Protein AF-A0A3R9ED09-F1 (afdb_monomer)

Organism: NCBI:txid285983

Solvent-accessible surface area (backbone atoms only — not comparable to full-atom values): 10893 Å² total; per-residue (Å²): 110,73,69,32,72,67,39,39,52,52,14,53,52,32,39,52,50,20,51,60,65,67,44,87,67,95,77,84,74,71,68,87,39,72,78,44,68,56,84,92,33,47,43,30,37,83,92,41,75,31,63,69,30,46,51,24,51,52,33,37,54,51,14,50,54,29,40,42,67,9,31,75,60,65,39,69,59,55,48,50,50,52,53,49,47,60,60,60,71,66,64,34,67,45,80,47,80,47,79,47,79,45,69,39,86,45,81,55,73,47,67,36,34,53,41,45,43,70,90,70,82,50,99,86,54,72,80,67,46,41,51,57,47,74,49,45,86,44,72,46,76,41,51,40,59,34,71,49,72,48,77,47,71,29,72,39,83,48,66,90,49,94,69,82,80,87,76,74,77,84,81,85,77,38,39,33,41,36,45,90,94,46,75,45,78,100

Secondary structure (DSSP, 8-state):
-BS-HHHHHHHHHHHHHHHHHHS--SSS--TT-EEEEETTEEEEETTEE-HHHHHHHHHHHHHHHHHHHHBSS-HHHHHHHHHHHHHHTTTTEEEEEEEEEEE--SSS-EEEEEEE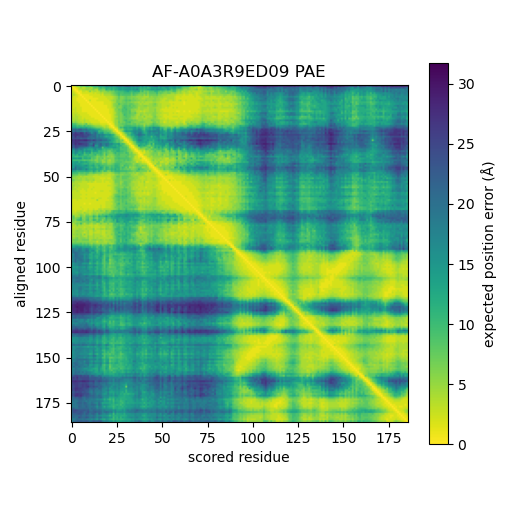--S---TTS-S-SGGGGGG--EEEEE-TT-EEEEEEEEEEE-TT-SS-------SS--EEEEETTEEEE-

Sequence (186 aa):
MIKNKRFLGIAILLFSLSIMISFPFPHEYPMGQELTSALNIPITTINGINYVGVTALAMLAGSLFFLVKSLEKFHMRLVLLAIVATVFLPIGLVSARCELPFKNHSSDQVTFNVEFYDKYRFEDEGEMLTLLNEGGPFEVTLQGKERKTVKVEAEIDVSGRASFVSSGGAWGVNLQIKSGNKLRKL

Radius of gyration: 22.26 Å; Cα contacts (8 Å, |Δi|>4): 283; chains: 1; bounding box: 50×34×61 Å

Structure (mmCIF, N/CA/C/O backbone):
data_AF-A0A3R9ED09-F1
#
_entry.id   AF-A0A3R9ED09-F1
#
loop_
_atom_site.group_PDB
_atom_site.id
_atom_site.type_symbol
_atom_site.label_atom_id
_atom_site.label_alt_id
_atom_site.label_comp_id
_atom_site.label_asym_id
_atom_site.label_entity_id
_atom_site.label_seq_id
_atom_site.pdbx_PDB_ins_code
_atom_site.Cartn_x
_atom_site.Cartn_y
_atom_site.Cartn_z
_atom_site.occupancy
_atom_site.B_iso_or_equiv
_atom_site.auth_seq_id
_atom_site.auth_comp_id
_atom_site.auth_asym_id
_atom_site.auth_atom_id
_atom_site.pdbx_PDB_model_num
ATOM 1 N N . MET A 1 1 ? -31.000 -4.929 24.570 1.00 74.56 1 MET A N 1
ATOM 2 C CA . MET A 1 1 ? -29.905 -5.305 23.629 1.00 74.56 1 MET A CA 1
ATOM 3 C C . MET A 1 1 ? -29.266 -4.065 23.013 1.00 74.56 1 MET A C 1
ATOM 5 O O . MET A 1 1 ? -28.071 -3.888 23.184 1.00 74.56 1 MET A O 1
ATOM 9 N N . ILE A 1 2 ? -30.045 -3.173 22.389 1.00 80.81 2 ILE A N 1
ATOM 10 C CA . ILE A 1 2 ? -29.590 -1.845 21.940 1.00 80.81 2 ILE A CA 1
ATOM 11 C C . ILE A 1 2 ? -30.346 -0.789 22.749 1.00 80.81 2 ILE A C 1
ATOM 13 O O . ILE A 1 2 ? -31.574 -0.760 22.709 1.00 80.81 2 ILE A O 1
ATOM 17 N N . LYS A 1 3 ? -29.615 0.050 23.486 1.00 86.81 3 LYS A N 1
ATOM 18 C CA . LYS A 1 3 ? -30.151 1.134 24.322 1.00 86.81 3 LYS A CA 1
ATOM 19 C C . LYS A 1 3 ? -30.465 2.377 23.497 1.00 86.81 3 LYS A C 1
ATOM 21 O O . LYS A 1 3 ? -31.476 3.031 23.721 1.00 86.81 3 LYS A O 1
ATOM 26 N N . ASN A 1 4 ? -29.599 2.710 22.538 1.00 88.50 4 ASN A N 1
ATOM 27 C CA . ASN A 1 4 ? -29.764 3.894 21.701 1.00 88.50 4 ASN A CA 1
ATOM 28 C C . ASN A 1 4 ? -29.355 3.615 20.249 1.00 88.50 4 ASN A C 1
ATOM 30 O O . ASN A 1 4 ? -28.172 3.503 19.930 1.00 88.50 4 ASN A O 1
ATOM 34 N N . LYS A 1 5 ? -30.355 3.558 19.360 1.00 87.38 5 LYS A N 1
ATOM 35 C CA . LYS A 1 5 ? -30.161 3.292 17.927 1.00 87.38 5 LYS A CA 1
ATOM 36 C C . LYS A 1 5 ? -29.379 4.397 17.206 1.00 87.38 5 LYS A C 1
ATOM 38 O O . LYS A 1 5 ? -28.657 4.093 16.265 1.00 87.38 5 LYS A O 1
ATOM 43 N N . ARG A 1 6 ? -29.479 5.659 17.648 1.00 91.19 6 ARG A N 1
ATOM 44 C CA . ARG A 1 6 ? -28.730 6.775 17.043 1.00 91.19 6 ARG A CA 1
ATOM 45 C C . ARG A 1 6 ? -27.237 6.658 17.337 1.00 91.19 6 ARG A C 1
ATOM 47 O O . ARG A 1 6 ? -26.435 6.764 16.418 1.00 91.19 6 ARG A O 1
ATOM 54 N N . PHE A 1 7 ? -26.868 6.367 18.587 1.00 90.06 7 PHE A N 1
ATOM 55 C CA . PHE A 1 7 ? -25.462 6.134 18.941 1.00 90.06 7 PHE A CA 1
ATOM 56 C C . PHE A 1 7 ? -24.890 4.895 18.257 1.00 90.06 7 PHE A C 1
ATOM 58 O O . PHE A 1 7 ? -23.735 4.920 17.848 1.00 90.06 7 PHE A O 1
ATOM 65 N N . LEU A 1 8 ? -25.702 3.849 18.072 1.00 90.31 8 LEU A N 1
ATOM 66 C CA . LEU A 1 8 ? -25.274 2.674 17.317 1.00 90.31 8 LEU A CA 1
ATOM 67 C C . LEU A 1 8 ? -24.973 3.023 15.851 1.00 90.31 8 LEU A C 1
ATOM 69 O O . LEU A 1 8 ? -23.937 2.621 15.334 1.00 90.31 8 LEU A O 1
ATOM 73 N N . GLY A 1 9 ? -25.836 3.810 15.199 1.00 91.25 9 GLY A N 1
ATOM 74 C CA . GLY A 1 9 ? -25.607 4.269 13.825 1.00 91.25 9 GLY A CA 1
ATOM 75 C C . GLY A 1 9 ? -24.335 5.109 13.680 1.00 91.25 9 GLY A C 1
ATOM 76 O O . GLY A 1 9 ? -23.550 4.872 12.767 1.00 91.25 9 GLY A O 1
ATOM 77 N N . ILE A 1 10 ? -24.087 6.033 14.617 1.00 92.75 10 ILE A N 1
ATOM 78 C CA . ILE A 1 10 ? -22.859 6.847 14.641 1.00 92.75 10 ILE A CA 1
ATOM 79 C C . ILE A 1 10 ? -21.620 5.963 14.828 1.00 92.75 10 ILE A C 1
ATOM 81 O O . ILE A 1 10 ? -20.628 6.152 14.128 1.00 92.75 10 ILE A O 1
ATOM 85 N N . ALA A 1 11 ? -21.678 4.982 15.733 1.00 92.75 11 ALA A N 1
ATOM 86 C CA . ALA A 1 11 ? -20.574 4.055 15.962 1.00 92.75 11 ALA A CA 1
ATOM 87 C C . ALA A 1 11 ? -20.225 3.262 14.693 1.00 92.75 11 ALA A C 1
ATOM 89 O O . ALA A 1 11 ? -19.060 3.209 14.314 1.00 92.75 11 ALA A O 1
ATOM 90 N N . ILE A 1 12 ? -21.229 2.705 14.006 1.00 91.38 12 ILE A N 1
ATOM 91 C CA . ILE A 1 12 ? -21.032 1.933 12.767 1.00 91.38 12 ILE A CA 1
ATOM 92 C C . ILE A 1 12 ? -20.458 2.815 11.650 1.00 91.38 12 ILE A C 1
ATOM 94 O O . ILE A 1 12 ? -19.534 2.393 10.953 1.00 91.38 12 ILE A O 1
ATOM 98 N N . LEU A 1 13 ? -20.970 4.039 11.494 1.00 94.19 13 LEU A N 1
ATOM 99 C CA . LEU A 1 13 ? -20.485 4.996 10.498 1.00 94.19 13 LEU A CA 1
ATOM 100 C C . LEU A 1 13 ? -19.005 5.339 10.727 1.00 94.19 13 LEU A C 1
ATOM 102 O O . LEU A 1 13 ? -18.200 5.225 9.807 1.00 94.19 13 LEU A O 1
ATOM 106 N N . LEU A 1 14 ? -18.645 5.729 11.955 1.00 92.81 14 LEU A N 1
ATOM 107 C CA . LEU A 1 14 ? -17.271 6.091 12.312 1.00 92.81 14 LEU A CA 1
ATOM 108 C C . LEU A 1 14 ? -16.315 4.908 12.164 1.00 92.81 14 LEU A C 1
ATOM 110 O O . LEU A 1 14 ? -15.214 5.088 11.656 1.00 92.81 14 LEU A O 1
ATOM 114 N N . PHE A 1 15 ? -16.747 3.711 12.562 1.00 90.62 15 PHE A N 1
ATOM 115 C CA . PHE A 1 15 ? -15.956 2.489 12.443 1.00 90.62 15 PHE A CA 1
ATOM 116 C C . PHE A 1 15 ? -15.677 2.128 10.977 1.00 90.62 15 PHE A C 1
ATOM 118 O O . PHE A 1 15 ? -14.539 1.855 10.598 1.00 90.62 15 PHE A O 1
ATOM 125 N N . SER A 1 16 ? -16.704 2.200 10.128 1.00 88.38 16 SER A N 1
ATOM 126 C CA . SER A 1 16 ? -16.564 1.943 8.691 1.00 88.38 16 SER A CA 1
ATOM 127 C C . SER A 1 16 ? -15.626 2.959 8.042 1.00 88.38 16 SER A C 1
ATOM 129 O O . SER A 1 16 ? -14.750 2.589 7.268 1.00 88.38 16 SER A O 1
ATOM 131 N N . LEU A 1 17 ? -15.759 4.237 8.402 1.00 90.12 17 LEU A N 1
ATOM 132 C CA . LEU A 1 17 ? -14.905 5.298 7.880 1.00 90.12 17 LEU A CA 1
ATOM 133 C C . LEU A 1 17 ? -13.460 5.181 8.392 1.00 90.12 17 LEU A C 1
ATOM 135 O O . LEU A 1 17 ? -12.540 5.422 7.618 1.00 90.12 17 LEU A O 1
ATOM 139 N N . SER A 1 18 ? -13.237 4.730 9.634 1.00 87.44 18 SER A N 1
ATOM 140 C CA . SER A 1 18 ? -11.881 4.425 10.109 1.00 87.44 18 SER A CA 1
ATOM 141 C C . SER A 1 18 ? -11.244 3.285 9.321 1.00 87.44 18 SER A C 1
ATOM 143 O O . SER A 1 18 ? -10.092 3.411 8.936 1.00 87.44 18 SER A O 1
ATOM 145 N N . ILE A 1 19 ? -11.997 2.224 8.998 1.00 79.44 19 ILE A N 1
ATOM 146 C CA . ILE A 1 19 ? -11.485 1.116 8.174 1.00 79.44 19 ILE A CA 1
ATOM 147 C C . ILE A 1 19 ? -11.144 1.605 6.766 1.00 79.44 19 ILE A C 1
ATOM 149 O O . ILE A 1 19 ? -10.080 1.277 6.256 1.00 79.44 19 ILE A O 1
ATOM 153 N N . MET A 1 20 ? -12.019 2.406 6.152 1.00 79.81 20 MET A N 1
ATOM 154 C CA . MET A 1 20 ? -11.775 2.971 4.821 1.00 79.81 20 MET A CA 1
ATOM 155 C C . MET A 1 20 ? -10.510 3.835 4.799 1.00 79.81 20 MET A C 1
ATOM 157 O O . MET A 1 20 ? -9.726 3.729 3.870 1.00 79.81 20 MET A O 1
ATOM 161 N N . ILE A 1 21 ? -10.279 4.660 5.825 1.00 76.56 21 ILE A N 1
ATOM 162 C CA . ILE A 1 21 ? -9.083 5.515 5.912 1.00 76.56 21 ILE A CA 1
ATOM 163 C C . ILE A 1 21 ? -7.820 4.700 6.225 1.00 76.56 21 ILE A C 1
ATOM 165 O O . ILE A 1 21 ? -6.742 5.039 5.749 1.00 76.56 21 ILE A O 1
ATOM 169 N N . SER A 1 22 ? -7.942 3.637 7.024 1.00 70.06 22 SER A N 1
ATOM 170 C CA . SER A 1 22 ? -6.844 2.713 7.324 1.00 70.06 22 SER A CA 1
ATOM 171 C C . SER A 1 22 ? -6.500 1.782 6.164 1.00 70.06 22 SER A C 1
ATOM 173 O O . SER A 1 22 ? -5.467 1.118 6.219 1.00 70.06 22 SER A O 1
ATOM 175 N N . PHE A 1 23 ? -7.341 1.706 5.130 1.00 67.62 23 PHE A N 1
ATOM 176 C CA . PHE A 1 23 ? -7.006 0.961 3.929 1.00 67.62 23 PHE A CA 1
ATOM 177 C C . PHE A 1 23 ? -5.794 1.626 3.261 1.00 67.62 23 PHE A C 1
ATOM 179 O O . PHE A 1 23 ? -5.792 2.855 3.129 1.00 67.62 23 PHE A O 1
ATOM 186 N N . PRO A 1 24 ? -4.761 0.861 2.867 1.00 58.38 24 PRO A N 1
ATOM 187 C CA . PRO A 1 24 ? -3.544 1.407 2.285 1.00 58.38 24 PRO A CA 1
ATOM 188 C C . PRO A 1 24 ? -3.845 1.947 0.884 1.00 58.38 24 PRO A C 1
ATOM 190 O O . PRO A 1 24 ? -3.583 1.301 -0.125 1.00 58.38 24 PRO A O 1
ATOM 193 N N . PHE A 1 25 ? -4.430 3.140 0.807 1.00 50.41 25 PHE A N 1
ATOM 194 C CA . PHE A 1 25 ? -4.560 3.852 -0.451 1.00 50.41 25 PHE A CA 1
ATOM 195 C C . PHE A 1 25 ? -3.146 4.167 -0.967 1.00 50.41 25 PHE A C 1
ATOM 197 O O . PHE A 1 25 ? -2.298 4.580 -0.172 1.00 50.41 25 PHE A O 1
ATOM 204 N N . PRO A 1 26 ? -2.867 3.986 -2.272 1.00 48.94 26 PRO A N 1
ATOM 205 C CA . PRO A 1 26 ? -1.515 3.971 -2.856 1.00 48.94 26 PRO A CA 1
ATOM 206 C C . PRO A 1 26 ? -0.813 5.346 -2.901 1.00 48.94 26 PRO A C 1
ATOM 208 O O . PRO A 1 26 ? -0.078 5.680 -3.833 1.00 48.94 26 PRO A O 1
ATOM 211 N N . HIS A 1 27 ? -1.057 6.215 -1.927 1.00 52.78 27 HIS A N 1
ATOM 212 C CA . HIS A 1 27 ? -0.649 7.609 -1.947 1.00 52.78 27 HIS A CA 1
ATOM 213 C C . HIS A 1 27 ? 0.483 7.818 -0.926 1.00 52.78 27 HIS A C 1
ATOM 215 O O . HIS A 1 27 ? 0.275 8.203 0.216 1.00 52.78 27 HIS A O 1
ATOM 221 N N . GLU A 1 28 ? 1.698 7.544 -1.412 1.00 52.22 28 GLU A N 1
ATOM 222 C CA . GLU A 1 28 ? 2.954 8.236 -1.062 1.00 52.22 28 GLU A CA 1
ATOM 223 C C . GLU A 1 28 ? 3.732 7.905 0.224 1.00 52.22 28 GLU A C 1
ATOM 225 O O . GLU A 1 28 ? 4.537 8.727 0.660 1.00 52.22 28 GLU A O 1
ATOM 230 N N . TYR A 1 29 ? 3.672 6.682 0.753 1.00 51.03 29 TYR A N 1
ATOM 231 C CA . TYR A 1 29 ? 4.652 6.270 1.772 1.00 51.03 29 TYR A CA 1
ATOM 232 C C . TYR A 1 29 ? 5.523 5.112 1.279 1.00 51.03 29 TYR A C 1
ATOM 234 O O . TYR A 1 29 ? 5.018 4.003 1.094 1.00 51.03 29 TYR A O 1
ATOM 242 N N . PRO A 1 30 ? 6.827 5.336 1.014 1.00 45.97 30 PRO A N 1
ATOM 243 C CA . PRO A 1 30 ? 7.728 4.231 0.734 1.00 45.97 30 PRO A CA 1
ATOM 244 C C . PRO A 1 30 ? 7.846 3.347 1.984 1.00 45.97 30 PRO A C 1
ATOM 246 O O . PRO A 1 30 ? 7.942 3.826 3.116 1.00 45.97 30 PRO A O 1
ATOM 249 N N . MET A 1 31 ? 7.809 2.038 1.753 1.00 46.91 31 MET A N 1
ATOM 250 C CA . MET A 1 31 ? 7.867 1.003 2.783 1.00 46.91 31 MET A CA 1
ATOM 251 C C . MET A 1 31 ? 9.170 1.113 3.594 1.00 46.91 31 MET A C 1
ATOM 253 O O . MET A 1 31 ? 10.254 1.206 3.018 1.00 46.91 31 MET A O 1
ATOM 257 N N . GLY A 1 32 ? 9.058 1.111 4.929 1.00 49.12 32 GLY A N 1
ATOM 258 C CA . GLY A 1 32 ? 10.183 1.261 5.872 1.00 49.12 32 GLY A CA 1
ATOM 259 C C . GLY A 1 32 ? 10.235 2.597 6.629 1.00 49.12 32 GLY A C 1
ATOM 260 O O . GLY A 1 32 ? 11.188 2.847 7.361 1.00 49.12 32 GLY A O 1
ATOM 261 N N . GLN A 1 33 ? 9.228 3.461 6.461 1.00 47.56 33 GLN A N 1
ATOM 262 C CA . GLN A 1 33 ? 9.158 4.770 7.122 1.00 47.56 33 GLN A CA 1
ATOM 263 C C . GLN A 1 33 ? 8.403 4.787 8.461 1.00 47.56 33 GLN A C 1
ATOM 265 O O . GLN A 1 33 ? 8.325 5.846 9.085 1.00 47.56 33 GLN A O 1
ATOM 270 N N . GLU A 1 34 ? 7.827 3.669 8.901 1.00 54.94 34 GLU A N 1
ATOM 271 C CA . GLU A 1 34 ? 7.021 3.623 10.124 1.00 54.94 34 GLU A CA 1
ATOM 272 C C . GLU A 1 34 ? 7.897 3.420 11.363 1.00 54.94 34 GLU A C 1
ATOM 274 O O . GLU A 1 34 ? 8.631 2.440 11.471 1.00 54.94 34 GLU A O 1
ATOM 279 N N . LEU A 1 35 ? 7.815 4.361 12.306 1.00 50.47 35 LEU A N 1
ATOM 280 C CA . LEU A 1 35 ? 8.550 4.308 13.574 1.00 50.47 35 LEU A CA 1
ATOM 281 C C . LEU A 1 35 ? 7.681 3.748 14.706 1.00 50.47 35 LEU A C 1
ATOM 283 O O . LEU A 1 35 ? 8.191 3.053 15.583 1.00 50.47 35 LEU A O 1
ATOM 287 N N . THR A 1 36 ? 6.373 4.042 14.700 1.00 54.72 36 THR A N 1
ATOM 288 C CA . THR A 1 36 ? 5.419 3.554 15.709 1.00 54.72 36 THR A CA 1
ATOM 289 C C . THR A 1 36 ? 4.018 3.325 15.138 1.00 54.72 36 THR A C 1
ATOM 291 O O . THR A 1 36 ? 3.481 4.161 14.403 1.00 54.72 36 THR A O 1
ATOM 294 N N . SER A 1 37 ? 3.392 2.216 15.545 1.00 63.09 37 SER A N 1
ATOM 295 C CA . SER A 1 37 ? 2.013 1.856 15.204 1.00 63.09 37 SER A CA 1
ATOM 296 C C . SER A 1 37 ? 1.197 1.495 16.452 1.00 63.09 37 SER A C 1
ATOM 298 O O . SER A 1 37 ? 1.735 1.045 17.466 1.00 63.09 37 SER A O 1
ATOM 300 N N . ALA A 1 38 ? -0.120 1.703 16.391 1.00 65.88 38 ALA A N 1
ATOM 301 C CA . ALA A 1 38 ? -1.074 1.189 17.373 1.00 65.88 38 ALA A CA 1
ATOM 302 C C . ALA A 1 38 ? -2.247 0.537 16.639 1.00 65.88 38 ALA A C 1
ATOM 304 O O . ALA A 1 38 ? -2.831 1.159 15.758 1.00 65.88 38 ALA A O 1
ATOM 305 N N . LEU A 1 39 ? -2.599 -0.704 16.995 1.00 68.25 39 LEU A N 1
ATOM 306 C CA . LEU A 1 39 ? -3.667 -1.471 16.327 1.00 68.25 39 LEU A CA 1
ATOM 307 C C . LEU A 1 39 ? -3.498 -1.548 14.792 1.00 68.25 39 LEU A C 1
ATOM 309 O O . LEU A 1 39 ? -4.479 -1.444 14.066 1.00 68.25 39 LEU A O 1
ATOM 313 N N . ASN A 1 40 ? -2.261 -1.710 14.305 1.00 63.59 40 ASN A N 1
ATOM 314 C CA . ASN A 1 40 ? -1.898 -1.668 12.876 1.00 63.59 40 ASN A CA 1
ATOM 315 C C . ASN A 1 40 ? -2.172 -0.324 12.171 1.00 63.59 40 ASN A C 1
ATOM 317 O O . ASN A 1 40 ? -2.241 -0.272 10.949 1.00 63.59 40 ASN A O 1
ATOM 321 N N . ILE A 1 41 ? -2.299 0.772 12.925 1.00 70.88 41 ILE A N 1
ATOM 322 C CA . ILE A 1 41 ? -2.430 2.127 12.382 1.00 70.88 41 ILE A CA 1
ATOM 323 C C . ILE A 1 41 ? -1.124 2.895 12.650 1.00 70.88 41 ILE A C 1
ATOM 325 O O . ILE A 1 41 ? -0.746 3.037 13.822 1.00 70.88 41 ILE A O 1
ATOM 329 N N . PRO A 1 42 ? -0.424 3.401 11.618 1.00 67.75 42 PRO A N 1
ATOM 330 C CA . PRO A 1 42 ? 0.808 4.164 11.800 1.00 67.75 42 PRO A CA 1
ATOM 331 C C . PRO A 1 42 ? 0.539 5.530 12.428 1.00 67.75 42 PRO A C 1
ATOM 333 O O . PRO A 1 42 ? -0.264 6.310 11.925 1.00 67.75 42 PRO A O 1
ATOM 336 N N . ILE A 1 43 ? 1.235 5.857 13.516 1.00 70.31 43 ILE A N 1
ATOM 337 C CA . ILE A 1 43 ? 1.073 7.143 14.220 1.00 70.31 43 ILE A CA 1
ATOM 338 C C . ILE A 1 43 ? 2.183 8.115 13.819 1.00 70.31 43 ILE A C 1
ATOM 340 O O . ILE A 1 43 ? 1.957 9.321 13.686 1.00 70.31 43 ILE A O 1
ATOM 344 N N . THR A 1 44 ? 3.392 7.598 13.601 1.00 63.84 44 THR A N 1
ATOM 345 C CA . THR A 1 44 ? 4.555 8.404 13.226 1.00 63.84 44 THR A CA 1
ATOM 346 C C . THR A 1 44 ? 5.284 7.810 12.027 1.00 63.84 44 THR A C 1
ATOM 348 O O . THR A 1 44 ? 5.444 6.594 11.908 1.00 63.84 44 THR A O 1
ATOM 351 N N . THR A 1 45 ? 5.725 8.697 11.139 1.00 64.62 45 THR A N 1
ATOM 352 C CA . THR A 1 45 ? 6.579 8.394 9.987 1.00 64.62 45 THR A CA 1
ATOM 353 C C . THR A 1 45 ? 7.904 9.136 10.125 1.00 64.62 45 THR A C 1
ATOM 355 O O . THR A 1 45 ? 8.013 10.076 10.915 1.00 64.62 45 THR A O 1
ATOM 358 N N . ILE A 1 46 ? 8.909 8.786 9.321 1.00 61.91 46 ILE A N 1
ATOM 359 C CA . ILE A 1 46 ? 10.172 9.549 9.277 1.00 61.91 46 ILE A CA 1
ATOM 360 C C . ILE A 1 46 ? 9.985 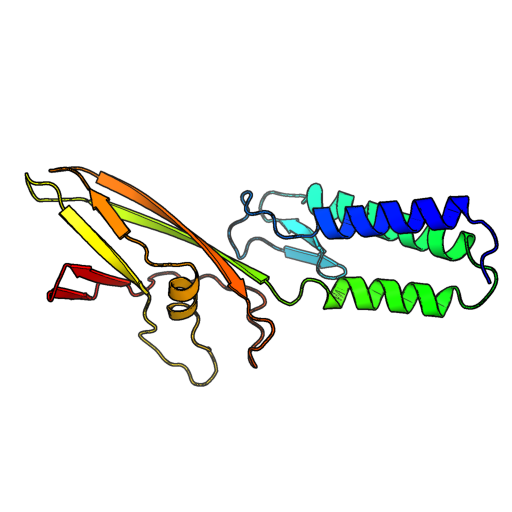11.019 8.860 1.00 61.91 46 ILE A C 1
ATOM 362 O O . ILE A 1 46 ? 10.831 11.854 9.166 1.00 61.91 46 ILE A O 1
ATOM 366 N N . ASN A 1 47 ? 8.868 11.345 8.201 1.00 63.00 47 ASN A N 1
ATOM 367 C CA . ASN A 1 47 ? 8.514 12.701 7.779 1.00 63.00 47 ASN A CA 1
ATOM 368 C C . ASN A 1 47 ? 7.728 13.476 8.856 1.00 63.00 47 ASN A C 1
ATOM 370 O O . ASN A 1 47 ? 7.301 14.605 8.614 1.00 63.00 47 ASN A O 1
ATOM 374 N N . GLY A 1 48 ? 7.523 12.884 10.039 1.00 72.06 48 GLY A N 1
ATOM 375 C CA . GLY A 1 48 ? 6.757 13.462 11.140 1.00 72.06 48 GLY A CA 1
ATOM 376 C C . GLY A 1 48 ? 5.460 12.706 11.436 1.00 72.06 48 GLY A C 1
ATOM 377 O O . GLY A 1 48 ? 5.333 11.504 11.193 1.00 72.06 48 GLY A O 1
ATOM 378 N N . ILE A 1 49 ? 4.487 13.403 12.021 1.00 75.56 49 ILE A N 1
ATOM 379 C CA . ILE A 1 49 ? 3.219 12.805 12.459 1.00 75.56 49 ILE A CA 1
ATOM 380 C C . ILE A 1 49 ? 2.402 12.365 11.239 1.00 75.56 49 ILE A C 1
ATOM 382 O O . ILE A 1 49 ? 2.141 13.165 10.341 1.00 75.56 49 ILE A O 1
ATOM 386 N N . ASN A 1 50 ? 1.952 11.107 11.229 1.00 75.62 50 ASN A N 1
ATOM 387 C CA . ASN A 1 50 ? 1.025 10.629 10.211 1.00 75.62 50 ASN A CA 1
ATOM 388 C C . ASN A 1 50 ? -0.389 11.104 10.561 1.00 75.62 50 ASN A C 1
ATOM 390 O O . ASN A 1 50 ? -1.101 10.468 11.340 1.00 75.62 50 ASN A O 1
ATOM 394 N N . TYR A 1 51 ? -0.799 12.239 9.995 1.00 80.56 51 TYR A N 1
ATOM 395 C CA . TYR A 1 51 ? -2.125 12.805 10.248 1.00 80.56 51 TYR A CA 1
ATOM 396 C C . TYR A 1 51 ? -3.255 11.846 9.865 1.00 80.56 51 TYR A C 1
ATOM 398 O O . TYR A 1 51 ? -4.240 11.770 10.593 1.00 80.56 51 TYR A O 1
ATOM 406 N N . VAL A 1 52 ? -3.098 11.073 8.786 1.00 80.69 52 VAL A N 1
ATOM 407 C CA . VAL A 1 52 ? -4.103 10.100 8.330 1.00 80.69 52 VAL A CA 1
ATOM 408 C C . VAL A 1 52 ? -4.302 9.010 9.383 1.00 80.69 52 VAL A C 1
ATOM 410 O O . VAL A 1 52 ? -5.433 8.737 9.788 1.00 80.69 52 VAL A O 1
ATOM 413 N N . GLY A 1 53 ? -3.207 8.452 9.901 1.00 79.38 53 GLY A N 1
ATOM 414 C CA . GLY A 1 53 ? -3.256 7.436 10.947 1.00 79.38 53 GL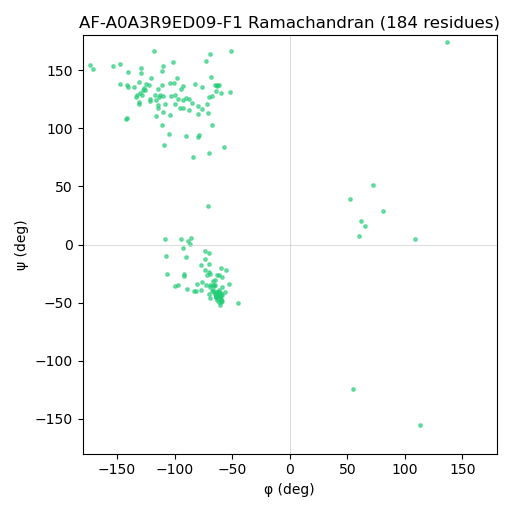Y A CA 1
ATOM 415 C C . GLY A 1 53 ? -3.759 7.968 12.291 1.00 79.38 53 GLY A C 1
ATOM 416 O O . GLY A 1 53 ? -4.592 7.330 12.936 1.00 79.38 53 GLY A O 1
ATOM 417 N N . VAL A 1 54 ? -3.356 9.178 12.693 1.00 83.94 54 VAL A N 1
ATOM 418 C CA . VAL A 1 54 ? -3.884 9.831 13.907 1.00 83.94 54 VAL A CA 1
ATOM 419 C C . VAL A 1 54 ? -5.389 10.084 13.789 1.00 83.94 54 VAL A C 1
ATOM 421 O O . VAL A 1 54 ? -6.134 9.815 14.735 1.00 83.94 54 VAL A O 1
ATOM 424 N N . THR A 1 55 ? -5.864 10.561 12.635 1.00 86.31 55 THR A N 1
ATOM 425 C CA . THR A 1 55 ? -7.296 10.750 12.378 1.00 86.31 55 THR A CA 1
ATOM 426 C C . THR A 1 55 ? -8.043 9.418 12.421 1.00 86.31 55 THR A C 1
ATOM 428 O O . THR A 1 55 ? -9.060 9.330 13.109 1.00 86.31 55 THR A O 1
ATOM 431 N N . ALA A 1 56 ? -7.525 8.364 11.785 1.00 86.56 56 ALA A N 1
ATOM 432 C CA . ALA A 1 56 ? -8.128 7.032 11.829 1.00 86.56 56 ALA A CA 1
ATOM 433 C C . ALA A 1 56 ? -8.224 6.485 13.264 1.00 86.56 56 ALA A C 1
ATOM 435 O O . ALA A 1 56 ? -9.280 5.994 13.669 1.00 86.56 56 ALA A O 1
ATOM 436 N N . LEU A 1 57 ? -7.171 6.650 14.070 1.00 87.69 57 LEU A N 1
ATOM 437 C CA . LEU A 1 57 ? -7.151 6.225 15.471 1.00 87.69 57 LEU A CA 1
ATOM 438 C C . LEU A 1 57 ? -8.172 6.994 16.322 1.00 87.69 57 LEU A C 1
ATOM 440 O O . LEU A 1 57 ? -8.885 6.395 17.130 1.00 87.69 57 LEU A O 1
ATOM 444 N N . ALA A 1 58 ? -8.288 8.311 16.125 1.00 90.81 58 ALA A N 1
ATOM 445 C CA . ALA A 1 58 ? -9.277 9.135 16.819 1.00 90.81 58 ALA A CA 1
ATOM 446 C C . ALA A 1 58 ? -10.715 8.726 16.456 1.00 90.81 58 ALA A C 1
ATOM 448 O O . ALA A 1 58 ? -11.582 8.634 17.330 1.00 90.81 58 ALA A O 1
ATOM 449 N N . MET A 1 59 ? -10.965 8.426 15.179 1.00 90.81 59 MET A N 1
ATOM 450 C CA . MET A 1 59 ? -12.259 7.936 14.698 1.00 90.81 59 MET A CA 1
ATOM 451 C C . MET A 1 59 ? -12.592 6.552 15.252 1.00 90.81 59 MET A C 1
ATOM 453 O O . MET A 1 59 ? -13.724 6.331 15.692 1.00 90.81 59 MET A O 1
ATOM 457 N N . LEU A 1 60 ? -11.607 5.653 15.315 1.00 90.62 60 LEU A N 1
ATOM 458 C CA . LEU A 1 60 ? -11.754 4.336 15.923 1.00 90.62 60 LEU A CA 1
ATOM 459 C C . LEU A 1 60 ? -12.100 4.460 17.412 1.00 90.62 60 LEU A C 1
ATOM 461 O O . LEU A 1 60 ? -13.101 3.894 17.852 1.00 90.62 60 LEU A O 1
ATOM 465 N N . ALA A 1 61 ? -11.356 5.261 18.178 1.00 91.50 61 ALA A N 1
ATOM 466 C CA . ALA A 1 61 ? -11.637 5.500 19.595 1.00 91.50 61 ALA A CA 1
ATOM 467 C C . ALA A 1 61 ? -13.043 6.090 19.818 1.00 91.50 61 ALA A C 1
ATOM 469 O O . ALA A 1 61 ? -13.787 5.627 20.689 1.00 91.50 61 ALA A O 1
ATOM 470 N N . GLY A 1 62 ? -13.445 7.058 18.986 1.00 93.06 62 GLY A N 1
ATOM 471 C CA . GLY A 1 62 ? -14.795 7.622 18.991 1.00 93.06 62 GLY A CA 1
ATOM 472 C C . GLY A 1 62 ? -15.874 6.576 18.702 1.00 93.06 62 GLY A C 1
ATOM 473 O O . GLY A 1 62 ? -16.887 6.519 19.404 1.00 93.06 62 GLY A O 1
ATOM 474 N N . SER A 1 63 ? -15.645 5.699 17.721 1.00 93.56 63 SER A N 1
ATOM 475 C CA . SER A 1 63 ? -16.575 4.618 17.379 1.00 93.56 63 SER A CA 1
ATOM 476 C C . SER A 1 63 ? -16.792 3.655 18.552 1.00 93.56 63 SER A C 1
ATOM 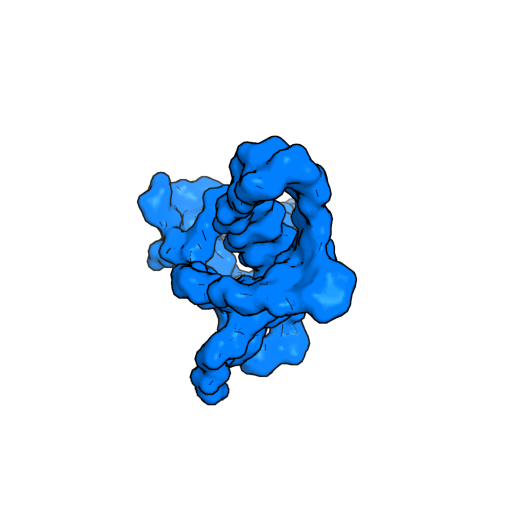478 O O . SER A 1 63 ? -17.937 3.350 18.889 1.00 93.56 63 SER A O 1
ATOM 480 N N . LEU A 1 64 ? -15.719 3.259 19.250 1.00 91.56 64 LEU A N 1
ATOM 481 C CA . LEU A 1 64 ? -15.786 2.360 20.404 1.00 91.56 64 LEU A CA 1
ATOM 482 C C . LEU A 1 64 ? -16.513 3.015 21.584 1.00 91.56 64 LEU A C 1
ATOM 484 O O . LEU A 1 64 ? -17.331 2.368 22.243 1.00 91.56 64 LEU A O 1
ATOM 488 N N . PHE A 1 65 ? -16.284 4.309 21.822 1.00 92.38 65 PHE A N 1
ATOM 489 C CA . PHE A 1 65 ? -17.004 5.064 22.848 1.00 92.38 65 PHE A CA 1
ATOM 490 C C . PHE A 1 65 ? -18.520 5.067 22.598 1.00 92.38 65 PHE A C 1
ATOM 492 O O . PHE A 1 65 ? -19.309 4.734 23.493 1.00 92.38 65 PHE A O 1
ATOM 499 N N . PHE A 1 66 ? -18.945 5.397 21.374 1.00 92.50 66 PHE A N 1
ATOM 500 C CA . PHE A 1 66 ? -20.363 5.383 21.015 1.00 92.50 66 PHE A CA 1
ATOM 501 C C . PHE A 1 66 ? -20.948 3.971 21.028 1.00 92.50 66 PHE A C 1
ATOM 503 O O . PHE A 1 66 ? -22.091 3.798 21.460 1.00 92.50 66 PHE A O 1
ATOM 510 N N . LEU A 1 67 ? -20.166 2.956 20.650 1.00 91.12 67 LEU A N 1
ATOM 511 C CA . LEU A 1 67 ? -20.575 1.556 20.710 1.00 91.12 67 LEU A CA 1
ATOM 512 C C . LEU A 1 67 ? -20.921 1.149 22.147 1.00 91.12 67 LEU A C 1
ATOM 514 O O . LEU A 1 67 ? -22.013 0.629 22.382 1.00 91.12 67 LEU A O 1
ATOM 518 N N . VAL A 1 68 ? -20.068 1.477 23.124 1.00 89.94 68 VAL A N 1
ATOM 519 C CA . VAL A 1 68 ? -20.331 1.214 24.551 1.00 89.94 68 VAL A CA 1
ATOM 520 C C . VAL A 1 68 ? -21.593 1.931 25.026 1.00 89.94 68 VAL A C 1
ATOM 522 O O . VAL A 1 68 ? -22.425 1.321 25.694 1.00 89.94 68 VAL A O 1
ATOM 525 N N . LYS A 1 69 ? -21.784 3.206 24.662 1.00 89.31 69 LYS A N 1
ATOM 526 C CA . LYS A 1 69 ? -22.975 3.987 25.053 1.00 89.31 69 LYS A CA 1
ATOM 527 C C . LYS A 1 69 ? -24.266 3.518 24.379 1.00 89.31 69 LYS A C 1
ATOM 529 O O . LYS A 1 69 ? -25.351 3.742 24.921 1.00 89.31 69 LYS A O 1
ATOM 534 N N . SER A 1 70 ? -24.171 2.896 23.207 1.00 90.31 70 SER A N 1
ATOM 535 C CA . SER A 1 70 ? -25.325 2.417 22.445 1.00 90.31 70 SER A CA 1
ATOM 536 C C . SER A 1 70 ? -25.927 1.119 22.992 1.00 90.31 70 SER A C 1
ATOM 538 O O . SER A 1 70 ? -27.084 0.812 22.688 1.00 90.31 70 SER A O 1
ATOM 540 N N . LEU A 1 71 ? -25.181 0.380 23.820 1.00 86.69 71 LEU A N 1
ATOM 541 C CA . LEU A 1 71 ? -25.536 -0.942 24.333 1.00 86.69 71 LEU A CA 1
ATOM 542 C C . LEU A 1 71 ? -25.846 -0.898 25.834 1.00 86.69 71 LEU A C 1
ATOM 544 O O . LEU A 1 71 ? -25.380 -0.035 26.568 1.00 86.69 71 LEU A O 1
ATOM 548 N N . GLU A 1 72 ? -26.669 -1.843 26.280 1.00 78.69 72 GLU A N 1
ATOM 549 C CA . GLU A 1 72 ? -27.095 -1.981 27.684 1.00 78.69 72 GLU A CA 1
ATOM 550 C C . GLU A 1 72 ? -26.429 -3.175 28.389 1.00 78.69 72 GLU A C 1
ATOM 552 O O . GLU A 1 72 ? -26.301 -3.221 29.610 1.00 78.69 72 GLU A O 1
ATOM 557 N N . LYS A 1 73 ? -26.017 -4.177 27.603 1.00 78.00 73 LYS A N 1
ATOM 558 C CA . LYS A 1 73 ? -25.369 -5.417 28.040 1.00 78.00 73 LYS A CA 1
ATOM 559 C C . LYS A 1 73 ? -24.384 -5.846 26.947 1.00 78.00 73 LYS A C 1
ATOM 561 O O . LYS A 1 73 ? -24.566 -5.482 25.790 1.00 78.00 73 LYS A O 1
ATOM 566 N N . PHE A 1 74 ? -23.348 -6.611 27.301 1.00 80.19 74 PHE A N 1
ATOM 567 C CA . PHE A 1 74 ? -22.304 -7.109 26.378 1.00 80.19 74 PHE A CA 1
ATOM 568 C C . PHE A 1 74 ? -21.388 -6.059 25.716 1.00 80.19 74 PHE A C 1
ATOM 570 O O . PHE A 1 74 ? -20.648 -6.402 24.798 1.00 80.19 74 PHE A O 1
ATOM 577 N N . HIS A 1 75 ? -21.351 -4.826 26.228 1.00 82.44 75 HIS A N 1
ATOM 578 C CA . HIS A 1 75 ? -20.481 -3.728 25.774 1.00 82.44 75 HIS A CA 1
ATOM 579 C C . HIS A 1 75 ? -19.025 -4.175 25.549 1.00 82.44 75 HIS A C 1
ATOM 581 O O . HIS A 1 75 ? -18.480 -3.984 24.470 1.00 82.44 75 HIS A O 1
ATOM 587 N N . MET A 1 76 ? -18.429 -4.862 26.531 1.00 79.69 76 MET A N 1
ATOM 588 C CA . MET A 1 76 ? -17.041 -5.334 26.441 1.00 79.69 76 MET A CA 1
ATOM 589 C C . MET A 1 76 ? -16.826 -6.390 25.351 1.00 79.69 76 MET A C 1
ATOM 591 O O . MET A 1 76 ? -15.789 -6.386 24.701 1.00 79.69 76 MET A O 1
ATOM 595 N N . ARG A 1 77 ? -17.802 -7.281 25.115 1.00 86.75 77 ARG A N 1
ATOM 596 C CA . ARG A 1 77 ? -17.678 -8.322 24.081 1.00 86.75 77 ARG A CA 1
ATOM 597 C C . ARG A 1 77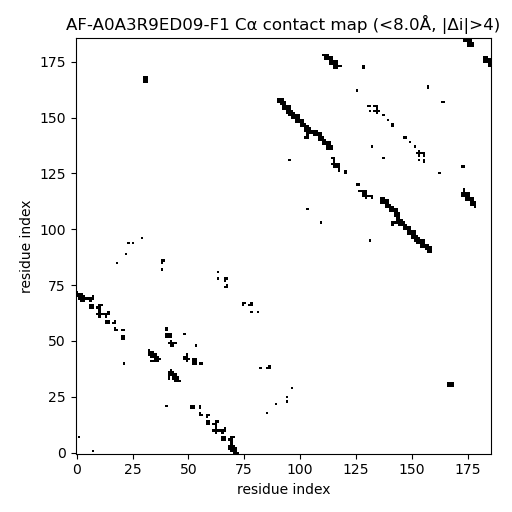 ? -17.727 -7.717 22.682 1.00 86.75 77 ARG A C 1
ATOM 599 O O . ARG A 1 77 ? -16.934 -8.097 21.835 1.00 86.75 77 ARG A O 1
ATOM 606 N N . LEU A 1 78 ? -18.630 -6.763 22.457 1.00 86.38 78 LEU A N 1
ATOM 607 C CA . LEU A 1 78 ? -18.740 -6.070 21.173 1.00 86.38 78 LEU A CA 1
ATOM 608 C C . LEU A 1 78 ? -17.539 -5.158 20.898 1.00 86.38 78 LEU A C 1
ATOM 610 O O . LEU A 1 78 ? -17.078 -5.114 19.765 1.00 86.38 78 LEU A O 1
ATOM 614 N N . VAL A 1 79 ? -16.985 -4.504 21.924 1.00 86.88 79 VAL A N 1
ATOM 615 C CA . VAL A 1 79 ? -15.727 -3.749 21.797 1.00 86.88 79 VAL A CA 1
ATOM 616 C C . VAL A 1 79 ? -14.563 -4.673 21.436 1.00 86.88 79 VAL A C 1
ATOM 618 O O . VAL A 1 79 ? -13.821 -4.365 20.511 1.00 86.88 79 VAL A O 1
ATOM 621 N N . LEU A 1 80 ? -14.428 -5.827 22.101 1.00 85.94 80 LEU A N 1
ATOM 622 C CA . LEU A 1 80 ? -13.401 -6.814 21.751 1.00 85.94 80 LEU A CA 1
ATOM 623 C C . LEU A 1 80 ? -13.564 -7.323 20.316 1.00 85.94 80 LEU A C 1
ATOM 625 O O . LEU A 1 80 ? -12.584 -7.373 19.584 1.00 85.94 80 LEU A O 1
ATOM 629 N N . LEU A 1 81 ? -14.790 -7.642 19.889 1.00 87.31 81 LEU A N 1
ATOM 630 C CA . LEU A 1 81 ? -15.059 -8.054 18.509 1.00 87.31 81 LEU A CA 1
ATOM 631 C C . LEU A 1 81 ? -14.706 -6.960 17.498 1.00 87.31 81 LEU A C 1
ATOM 633 O O . LEU A 1 81 ? -14.157 -7.278 16.451 1.00 87.31 81 LEU A O 1
ATOM 637 N N . ALA A 1 82 ? -14.979 -5.690 17.807 1.00 85.69 82 ALA A N 1
ATOM 638 C CA . ALA A 1 82 ? -14.612 -4.570 16.946 1.00 85.69 82 ALA A CA 1
ATOM 639 C C . ALA A 1 82 ? -13.086 -4.416 16.828 1.00 85.69 82 ALA A C 1
ATOM 641 O O . ALA A 1 82 ? -12.581 -4.251 15.724 1.00 85.69 82 ALA A O 1
ATOM 642 N N . ILE A 1 83 ? -12.347 -4.545 17.937 1.00 84.69 83 ILE A N 1
ATOM 643 C CA . ILE A 1 83 ? -10.874 -4.506 17.938 1.00 84.69 83 ILE A CA 1
ATOM 644 C C . ILE A 1 83 ? -10.299 -5.683 17.138 1.00 84.69 83 ILE A C 1
ATOM 646 O O . ILE A 1 83 ? -9.418 -5.499 16.301 1.00 84.69 83 ILE A O 1
ATOM 650 N N . VAL A 1 84 ? -10.822 -6.892 17.346 1.00 84.44 84 VAL A N 1
ATOM 651 C CA . VAL A 1 84 ? -10.432 -8.073 16.564 1.00 84.44 84 VAL A CA 1
ATOM 652 C C . VAL A 1 84 ? -10.716 -7.824 15.081 1.00 84.44 84 VAL A C 1
ATOM 654 O O . VAL A 1 84 ? -9.818 -7.962 14.260 1.00 84.44 84 VAL A O 1
ATOM 657 N N . ALA A 1 85 ? -11.911 -7.354 14.726 1.00 82.69 85 ALA A N 1
ATOM 658 C CA . ALA A 1 85 ? -12.251 -7.037 13.344 1.00 82.69 85 ALA A CA 1
ATOM 659 C C . ALA A 1 85 ? -11.274 -6.027 12.718 1.00 82.69 85 ALA A C 1
ATOM 661 O O . ALA A 1 85 ? -10.856 -6.239 11.588 1.00 82.69 85 ALA A O 1
ATOM 662 N N . THR A 1 86 ? -10.836 -4.989 13.443 1.00 74.44 86 THR A N 1
ATOM 663 C CA . THR A 1 86 ? -9.851 -4.023 12.914 1.00 74.44 86 THR A CA 1
ATOM 664 C C . THR A 1 86 ? -8.469 -4.611 12.673 1.00 74.44 86 THR A C 1
ATOM 666 O O . THR A 1 86 ? -7.791 -4.180 11.751 1.00 74.44 86 THR A O 1
ATOM 669 N N . VAL A 1 87 ? -8.052 -5.595 13.471 1.00 74.25 87 VAL A N 1
ATOM 670 C CA . VAL A 1 87 ? -6.756 -6.256 13.284 1.00 74.25 87 VAL A CA 1
ATOM 671 C C . VAL A 1 87 ? -6.822 -7.244 12.122 1.00 74.25 87 VAL A C 1
ATOM 673 O O . VAL A 1 87 ? -5.869 -7.322 11.358 1.00 74.25 87 VAL A O 1
ATOM 676 N N . PHE A 1 88 ? -7.941 -7.966 11.974 1.00 73.81 88 PHE A N 1
ATOM 677 C CA . PHE A 1 88 ? -8.081 -9.063 11.013 1.00 73.81 88 PHE A CA 1
ATOM 678 C C . PHE A 1 88 ? -8.632 -8.673 9.632 1.00 73.81 88 PHE A C 1
ATOM 680 O O . PHE A 1 88 ? -8.293 -9.342 8.659 1.00 73.81 88 PHE A O 1
ATOM 687 N N . LEU A 1 89 ? -9.432 -7.605 9.499 1.00 70.44 89 LEU A N 1
ATOM 688 C CA . LEU A 1 89 ? -9.919 -7.149 8.186 1.00 70.44 89 LEU A CA 1
ATOM 689 C C . LEU A 1 89 ? -8.811 -6.730 7.195 1.00 70.44 89 LEU A C 1
ATOM 691 O O . LEU A 1 89 ? -8.959 -7.048 6.017 1.00 70.44 89 LEU A O 1
ATOM 695 N N . PRO A 1 90 ? -7.737 -6.023 7.599 1.00 62.62 90 PRO A N 1
ATOM 696 C CA . PRO A 1 90 ? -6.743 -5.518 6.650 1.00 62.62 90 PRO A CA 1
ATOM 697 C C . PRO A 1 90 ? -5.629 -6.518 6.278 1.00 62.62 90 PRO A C 1
ATOM 699 O O . PRO A 1 90 ? -4.715 -6.140 5.557 1.00 62.62 90 PRO A O 1
ATOM 702 N N . ILE A 1 91 ? -5.666 -7.783 6.725 1.00 65.50 91 ILE A N 1
ATOM 703 C CA . ILE A 1 91 ? -4.508 -8.707 6.622 1.00 65.50 91 ILE A CA 1
ATOM 704 C C . ILE A 1 91 ? -4.239 -9.227 5.184 1.00 65.50 91 ILE A C 1
ATOM 706 O O . ILE A 1 91 ? -3.248 -9.905 4.941 1.00 65.50 91 ILE A O 1
ATOM 710 N N . GLY A 1 92 ? -5.084 -8.919 4.199 1.00 66.00 92 GLY A N 1
ATOM 711 C CA . GLY A 1 92 ? -5.004 -9.570 2.887 1.00 66.00 92 GLY A CA 1
ATOM 712 C C . GLY A 1 92 ? -4.154 -8.884 1.822 1.00 66.00 92 GLY A C 1
ATOM 713 O O . GLY A 1 92 ? -3.711 -9.567 0.910 1.00 66.00 92 GLY A O 1
ATOM 714 N N . LEU A 1 93 ? -3.945 -7.568 1.888 1.00 69.25 93 LEU A N 1
ATOM 715 C CA . LEU A 1 93 ? -3.462 -6.809 0.729 1.00 69.25 93 LEU A CA 1
ATOM 716 C C . LEU A 1 93 ? -2.145 -6.098 1.016 1.00 69.25 93 LEU A C 1
ATOM 718 O O . LEU A 1 93 ? -2.038 -5.303 1.948 1.00 69.25 93 LEU A O 1
ATOM 722 N N . VAL A 1 94 ? -1.157 -6.360 0.164 1.00 72.38 94 VAL A N 1
ATOM 723 C CA . VAL A 1 94 ? 0.129 -5.664 0.152 1.00 72.38 94 VAL A CA 1
ATOM 724 C C . VAL A 1 94 ? 0.202 -4.800 -1.098 1.00 72.38 94 VAL A C 1
ATOM 726 O O . VAL A 1 94 ? 0.006 -5.284 -2.209 1.00 72.38 94 VAL A O 1
ATOM 729 N N . SER A 1 95 ? 0.516 -3.519 -0.916 1.00 73.12 95 SER A N 1
ATOM 730 C CA . SER A 1 95 ? 0.810 -2.608 -2.021 1.00 73.12 95 SER A CA 1
ATOM 731 C C . SER A 1 95 ? 2.311 -2.594 -2.284 1.00 73.12 95 SER A C 1
ATOM 733 O O . SER A 1 95 ? 3.100 -2.263 -1.397 1.00 73.12 95 SER A O 1
ATOM 735 N N . ALA A 1 96 ? 2.712 -2.882 -3.516 1.00 74.56 96 ALA A N 1
ATOM 736 C CA . ALA A 1 96 ? 4.091 -2.783 -3.957 1.00 74.56 96 ALA A CA 1
ATOM 737 C C . ALA A 1 96 ? 4.278 -1.643 -4.960 1.00 74.56 96 ALA A C 1
ATOM 739 O O . ALA A 1 96 ? 3.480 -1.472 -5.880 1.00 74.56 96 ALA A O 1
ATOM 740 N N . ARG A 1 97 ? 5.369 -0.884 -4.799 1.00 77.00 97 ARG A N 1
ATOM 741 C CA . ARG A 1 97 ? 5.774 0.191 -5.713 1.00 77.00 97 ARG A CA 1
ATOM 742 C C . ARG A 1 97 ? 7.243 0.034 -6.091 1.00 77.00 97 ARG A C 1
ATOM 744 O O . ARG A 1 97 ? 8.100 -0.081 -5.219 1.00 77.00 97 ARG A O 1
ATOM 751 N N . CYS A 1 98 ? 7.536 0.085 -7.385 1.00 79.25 98 CYS A N 1
ATOM 752 C CA . CYS A 1 98 ? 8.892 0.042 -7.922 1.00 79.25 98 CYS A CA 1
ATOM 753 C C . CYS A 1 98 ? 9.065 1.102 -9.018 1.00 79.25 98 CYS A C 1
ATOM 755 O O . CYS A 1 98 ? 8.205 1.259 -9.884 1.00 79.25 98 CYS A O 1
ATOM 757 N N . GLU A 1 99 ? 10.181 1.831 -8.995 1.00 85.44 99 GLU A N 1
ATOM 758 C CA . GLU A 1 99 ? 10.536 2.792 -10.041 1.00 85.44 99 GLU A CA 1
ATOM 759 C C . GLU A 1 99 ? 11.731 2.268 -10.840 1.00 85.44 99 GLU A C 1
ATOM 761 O O . GLU A 1 99 ? 12.841 2.143 -10.325 1.00 85.44 99 GLU A O 1
ATOM 766 N N . LEU A 1 100 ? 11.500 1.957 -12.116 1.00 87.69 100 LEU A N 1
ATOM 767 C CA . LEU A 1 100 ? 12.480 1.336 -13.000 1.00 87.69 100 LEU A CA 1
ATOM 768 C C . LEU A 1 100 ? 12.923 2.327 -14.085 1.00 87.69 100 LEU A C 1
ATOM 770 O O . LEU A 1 100 ? 12.180 2.577 -15.042 1.00 87.69 100 LEU A O 1
ATOM 774 N N . PRO A 1 101 ? 14.119 2.928 -13.965 1.00 90.81 101 PRO A N 1
ATOM 775 C CA . PRO A 1 101 ? 14.646 3.811 -14.992 1.00 90.81 101 PRO A CA 1
ATOM 776 C C . PRO A 1 101 ? 15.173 2.997 -16.176 1.00 90.81 101 PRO A C 1
ATOM 778 O O . PRO A 1 101 ? 16.165 2.278 -16.065 1.00 90.81 101 PRO A O 1
ATOM 781 N N . PHE A 1 102 ? 14.565 3.176 -17.345 1.00 91.81 102 PHE A N 1
ATOM 782 C CA . PHE A 1 102 ? 15.030 2.586 -18.594 1.00 91.81 102 PHE A CA 1
ATOM 783 C C . PHE A 1 102 ? 15.568 3.646 -19.553 1.00 91.81 102 PHE A C 1
ATOM 785 O O . PHE A 1 102 ? 15.118 4.795 -19.591 1.00 91.81 102 PHE A O 1
ATOM 792 N N . LYS A 1 103 ? 16.542 3.236 -20.366 1.00 94.31 103 LYS A N 1
ATOM 793 C CA . LYS A 1 103 ? 17.050 4.020 -21.489 1.00 94.31 103 LYS A CA 1
ATOM 794 C C . LYS A 1 103 ? 17.106 3.143 -22.729 1.00 94.31 103 LYS A C 1
ATOM 796 O O . LYS A 1 103 ? 17.816 2.138 -22.748 1.00 94.31 103 LYS A O 1
ATOM 801 N N . ASN A 1 104 ? 16.396 3.548 -23.772 1.00 94.56 104 ASN A N 1
ATOM 802 C CA . ASN A 1 104 ? 16.533 2.940 -25.079 1.00 94.56 104 ASN A CA 1
ATOM 803 C C . ASN A 1 104 ? 17.782 3.506 -25.765 1.00 94.56 104 ASN A C 1
ATOM 805 O O . ASN A 1 104 ? 17.895 4.706 -25.998 1.00 94.56 104 ASN A O 1
ATOM 809 N N . HIS A 1 105 ? 18.745 2.643 -26.081 1.00 94.06 105 HIS A N 1
ATOM 810 C CA . HIS A 1 105 ? 19.939 3.034 -26.832 1.00 94.06 105 HIS A CA 1
ATOM 811 C C . HIS A 1 105 ? 19.762 2.889 -28.354 1.00 94.06 105 HIS A C 1
ATOM 813 O O . HIS A 1 105 ? 20.598 3.406 -29.100 1.00 94.06 105 HIS A O 1
ATOM 819 N N . SER A 1 106 ? 18.692 2.237 -28.820 1.00 92.62 106 SER A N 1
ATOM 820 C CA . SER A 1 106 ? 18.340 2.111 -30.238 1.00 92.62 106 SER A CA 1
ATOM 821 C C . SER A 1 106 ? 17.818 3.432 -30.813 1.00 92.62 106 SER A C 1
ATOM 823 O O . SER A 1 106 ? 17.378 4.312 -30.071 1.00 92.62 106 SER A O 1
ATOM 825 N N . SER A 1 107 ? 17.897 3.592 -32.135 1.00 94.94 107 SER A N 1
ATOM 826 C CA . SER A 1 107 ? 17.136 4.611 -32.876 1.00 94.94 107 SER A CA 1
ATOM 827 C C . SER A 1 107 ? 15.656 4.261 -32.997 1.00 94.94 107 SER A C 1
ATOM 829 O O . SER A 1 107 ? 14.844 5.158 -33.193 1.00 94.94 107 SER A O 1
ATOM 831 N N . ASP A 1 108 ? 15.318 2.983 -32.858 1.00 96.38 108 ASP A N 1
ATOM 832 C CA . ASP A 1 108 ? 13.984 2.467 -33.140 1.00 96.38 108 ASP A CA 1
ATOM 833 C C . ASP A 1 108 ? 13.193 2.264 -31.845 1.00 96.38 108 ASP A C 1
ATOM 835 O O . ASP A 1 108 ? 13.770 2.104 -30.761 1.00 96.38 108 ASP A O 1
ATOM 839 N N . GLN A 1 109 ? 11.866 2.254 -31.963 1.00 95.81 109 GLN A N 1
ATOM 840 C CA . GLN A 1 109 ? 10.967 1.929 -30.859 1.00 95.81 109 GLN A CA 1
ATOM 841 C C . GLN A 1 109 ? 11.187 0.483 -30.398 1.00 95.81 109 GLN A C 1
ATOM 843 O O . GLN A 1 109 ? 11.309 -0.431 -31.214 1.00 95.81 109 GLN A O 1
ATOM 848 N N . VAL A 1 110 ? 11.217 0.272 -29.083 1.00 93.00 110 VAL A N 1
ATOM 849 C CA . VAL A 1 110 ? 11.342 -1.057 -28.474 1.00 93.00 110 VAL A CA 1
ATOM 850 C C . VAL A 1 110 ? 10.194 -1.312 -27.508 1.00 93.00 110 VAL A C 1
ATOM 852 O O . VAL A 1 110 ? 9.835 -0.437 -26.719 1.00 93.00 110 VAL A O 1
ATOM 855 N N . THR A 1 111 ? 9.664 -2.533 -27.553 1.00 93.88 111 THR A N 1
ATOM 856 C CA . THR A 1 111 ? 8.642 -3.031 -26.627 1.00 93.88 111 THR A CA 1
ATOM 857 C C . THR A 1 111 ? 9.126 -4.330 -25.993 1.00 93.88 111 THR A C 1
ATOM 859 O O . THR A 1 111 ? 9.667 -5.213 -26.674 1.00 93.88 111 THR A O 1
ATOM 862 N N . PHE A 1 112 ? 8.998 -4.426 -24.674 1.00 91.38 112 PHE A N 1
ATOM 863 C CA . PHE A 1 112 ? 9.456 -5.571 -23.898 1.00 91.38 112 PHE A CA 1
ATOM 864 C C . PHE A 1 112 ? 8.662 -5.739 -22.604 1.00 91.38 112 PHE A C 1
ATOM 866 O O . PHE A 1 112 ? 8.167 -4.769 -22.040 1.00 91.38 112 PHE A O 1
ATOM 873 N N . ASN A 1 113 ? 8.602 -6.970 -22.107 1.00 91.50 113 ASN A N 1
ATOM 874 C CA . ASN A 1 113 ? 8.005 -7.297 -20.818 1.00 91.50 113 ASN A CA 1
ATOM 875 C C . ASN A 1 113 ? 9.071 -7.295 -19.729 1.00 91.50 113 ASN A C 1
ATOM 877 O O . ASN A 1 113 ? 10.161 -7.843 -19.925 1.00 91.50 113 ASN A O 1
ATOM 881 N N . VAL A 1 114 ? 8.737 -6.706 -18.586 1.00 90.25 114 VAL A N 1
ATOM 882 C CA . VAL A 1 114 ? 9.538 -6.764 -17.364 1.00 90.25 114 VAL A CA 1
ATOM 883 C C . VAL A 1 114 ? 8.949 -7.821 -16.439 1.00 90.25 114 VAL A C 1
ATOM 885 O O . VAL A 1 114 ? 7.757 -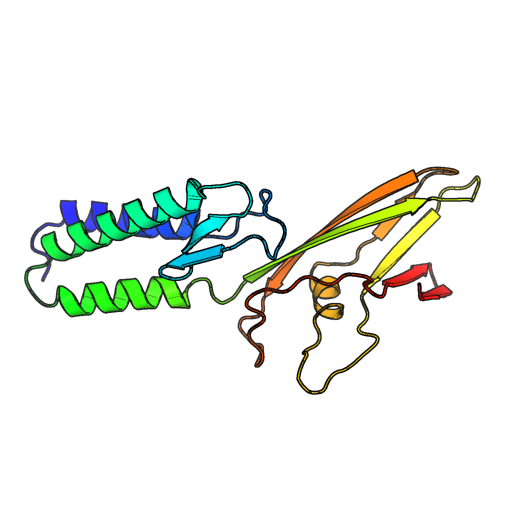7.803 -16.154 1.00 90.25 114 VAL A O 1
ATOM 888 N N . GLU A 1 115 ? 9.798 -8.725 -15.962 1.00 89.19 115 GLU A N 1
ATOM 889 C CA . GLU A 1 115 ? 9.455 -9.712 -14.941 1.00 89.19 115 GLU A CA 1
ATOM 890 C C . GLU A 1 115 ? 10.496 -9.690 -13.818 1.00 89.19 115 GLU A C 1
ATOM 892 O O . GLU A 1 115 ? 11.689 -9.465 -14.045 1.00 89.19 115 GLU A O 1
ATOM 897 N N . PHE A 1 116 ? 10.043 -9.964 -12.605 1.00 86.44 116 PHE A N 1
ATOM 898 C CA . PHE A 1 116 ? 10.845 -10.021 -11.393 1.00 86.44 116 PHE A CA 1
ATOM 899 C C . PHE A 1 116 ? 11.205 -11.472 -11.066 1.00 86.44 116 PHE A C 1
ATOM 901 O O . PHE A 1 116 ? 10.394 -12.379 -11.270 1.00 86.44 116 PHE A O 1
ATOM 908 N N . TYR A 1 117 ? 12.414 -11.715 -10.561 1.00 84.00 117 TYR A N 1
ATOM 909 C CA . TYR A 1 117 ? 12.810 -13.046 -10.098 1.00 84.00 117 TYR A CA 1
ATOM 910 C C . TYR A 1 117 ? 13.637 -12.985 -8.814 1.00 84.00 117 TYR A C 1
ATOM 912 O O . TYR A 1 117 ? 14.410 -12.055 -8.586 1.00 84.00 117 TYR A O 1
ATOM 920 N N . ASP A 1 118 ? 13.508 -14.013 -7.983 1.00 77.50 118 ASP A N 1
ATOM 921 C CA . ASP A 1 118 ? 14.286 -14.154 -6.757 1.00 77.50 118 ASP A CA 1
ATOM 922 C C . ASP A 1 118 ? 15.611 -14.873 -7.073 1.00 77.50 118 ASP A C 1
ATOM 924 O O . ASP A 1 118 ? 15.626 -16.017 -7.535 1.00 77.50 118 ASP A O 1
ATOM 928 N N . LYS A 1 119 ? 16.750 -14.186 -6.897 1.00 69.62 119 LYS A N 1
ATOM 929 C CA . LYS A 1 119 ? 18.091 -14.755 -7.155 1.00 69.62 119 LYS A CA 1
ATOM 930 C C . LYS A 1 119 ? 18.589 -15.624 -6.001 1.00 69.62 119 LYS A C 1
ATOM 932 O O . LYS A 1 119 ? 19.290 -16.605 -6.241 1.00 69.62 119 LYS A O 1
ATOM 937 N N . TYR A 1 120 ? 18.231 -15.259 -4.774 1.00 64.00 120 TYR A N 1
ATOM 938 C CA . TYR A 1 120 ? 18.555 -16.004 -3.566 1.00 64.00 120 TYR A CA 1
ATOM 939 C C . TYR A 1 120 ? 17.248 -16.509 -2.968 1.00 64.00 120 TYR A C 1
ATOM 941 O O . TYR A 1 120 ? 16.382 -15.715 -2.622 1.00 64.00 120 TYR A O 1
ATOM 949 N N . ARG A 1 121 ? 17.097 -17.832 -2.891 1.00 54.56 121 ARG A N 1
ATOM 950 C CA . ARG A 1 121 ? 16.068 -18.465 -2.067 1.00 54.56 121 ARG A CA 1
ATOM 951 C C . ARG A 1 121 ? 16.701 -18.699 -0.707 1.00 54.56 121 ARG A C 1
ATOM 953 O O . ARG A 1 121 ? 17.422 -19.682 -0.545 1.00 54.56 121 ARG A O 1
ATOM 960 N N . PHE A 1 122 ? 16.527 -17.769 0.221 1.00 54.59 122 PHE A N 1
ATOM 961 C CA . PHE A 1 122 ? 16.795 -18.084 1.619 1.00 54.59 122 PHE A CA 1
ATOM 962 C C . PHE A 1 122 ? 15.615 -18.921 2.116 1.00 54.59 122 PHE A C 1
ATOM 964 O O . PHE A 1 122 ? 14.475 -18.612 1.784 1.00 54.59 122 PHE A O 1
ATOM 971 N N . GLU A 1 123 ? 15.880 -20.006 2.847 1.00 48.34 123 GLU A N 1
ATOM 972 C CA . GLU A 1 123 ? 14.840 -20.949 3.303 1.00 48.34 123 GLU A CA 1
ATOM 973 C C . GLU A 1 123 ? 13.719 -20.259 4.111 1.00 48.34 123 GLU A C 1
ATOM 975 O O . GLU A 1 123 ? 12.592 -2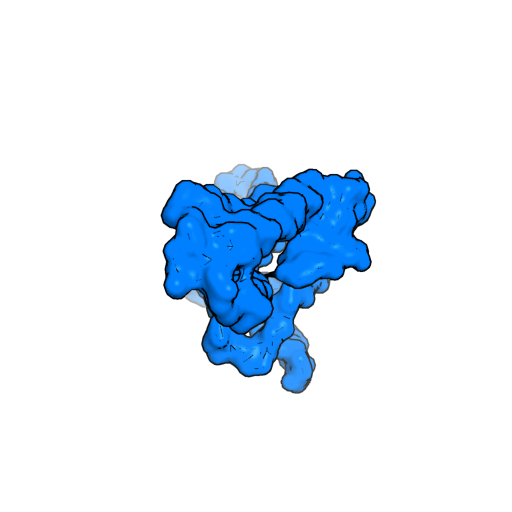0.752 4.124 1.00 48.34 123 GLU A O 1
ATOM 980 N N . ASP A 1 124 ? 14.005 -19.078 4.676 1.00 51.00 124 ASP A N 1
ATOM 981 C CA . ASP A 1 124 ? 13.102 -18.294 5.526 1.00 51.00 124 ASP A CA 1
ATOM 982 C C . ASP A 1 124 ? 12.535 -17.018 4.859 1.00 51.00 124 ASP A C 1
ATOM 984 O O . ASP A 1 124 ? 11.624 -16.390 5.402 1.00 51.00 124 ASP A O 1
ATOM 988 N N . GLU A 1 125 ? 13.039 -16.615 3.685 1.00 51.88 125 GLU A N 1
ATOM 989 C CA . GLU A 1 125 ? 12.560 -15.437 2.947 1.00 51.88 125 GLU A CA 1
ATOM 990 C C . GLU A 1 125 ? 11.732 -15.923 1.759 1.00 51.88 125 GLU A C 1
ATOM 992 O O . GLU A 1 125 ? 12.264 -16.291 0.711 1.00 51.88 125 GLU A O 1
ATOM 997 N N . GLY A 1 126 ? 10.413 -15.986 1.949 1.00 57.16 126 GLY A N 1
ATOM 998 C CA . GLY A 1 126 ? 9.477 -16.366 0.893 1.00 57.16 126 GLY A CA 1
ATOM 999 C C . GLY A 1 126 ? 9.670 -15.571 -0.407 1.00 57.16 126 GLY A C 1
ATOM 1000 O O . GLY A 1 126 ? 10.342 -14.544 -0.451 1.00 57.16 126 GLY A O 1
ATOM 1001 N N . GLU A 1 127 ? 9.046 -16.055 -1.480 1.00 66.50 127 GLU A N 1
ATOM 1002 C CA . GLU A 1 127 ? 9.058 -15.474 -2.830 1.00 66.50 127 GLU A CA 1
ATOM 1003 C C . GLU A 1 127 ? 8.551 -14.012 -2.841 1.00 66.50 127 GLU A C 1
ATOM 1005 O O . GLU A 1 127 ? 7.371 -13.758 -3.058 1.00 66.50 127 GLU A O 1
ATOM 1010 N N . MET A 1 128 ? 9.425 -13.037 -2.555 1.00 68.25 128 MET A N 1
ATOM 1011 C CA . MET A 1 128 ? 9.047 -11.625 -2.398 1.00 68.25 128 MET A CA 1
ATOM 1012 C C . MET A 1 128 ? 9.085 -10.838 -3.707 1.00 68.25 128 MET A C 1
ATOM 1014 O O . MET A 1 128 ? 8.229 -9.982 -3.918 1.00 68.25 128 MET A O 1
ATOM 1018 N N . LEU A 1 129 ? 10.054 -11.080 -4.597 1.00 74.88 129 LEU A N 1
ATOM 1019 C CA . LEU A 1 129 ? 10.140 -10.325 -5.852 1.00 74.88 129 LEU A CA 1
ATOM 1020 C C . LEU A 1 129 ? 9.213 -10.901 -6.913 1.00 74.88 129 LEU A C 1
ATOM 1022 O O . LEU A 1 129 ? 8.567 -10.149 -7.636 1.00 74.88 129 LEU A O 1
ATOM 1026 N N . THR A 1 130 ? 9.122 -12.225 -7.004 1.00 77.75 130 THR A N 1
ATOM 1027 C CA . THR A 1 130 ? 8.235 -12.896 -7.967 1.00 77.75 130 THR A CA 1
ATOM 1028 C C . THR A 1 130 ? 6.757 -12.571 -7.749 1.00 77.75 130 THR A C 1
ATOM 1030 O O . THR A 1 130 ? 6.011 -12.527 -8.726 1.00 77.75 130 THR A O 1
ATOM 1033 N N . LEU A 1 131 ? 6.368 -12.232 -6.517 1.00 76.06 131 LEU A N 1
ATOM 1034 C CA . LEU A 1 131 ? 5.058 -11.691 -6.151 1.00 76.06 131 LEU A CA 1
ATOM 1035 C C . LEU A 1 131 ? 4.641 -10.462 -6.967 1.00 76.06 131 LEU A C 1
ATOM 1037 O O . LEU A 1 131 ? 3.469 -10.298 -7.298 1.00 76.06 131 LEU A O 1
ATOM 1041 N N . LEU A 1 132 ? 5.597 -9.614 -7.350 1.00 78.19 132 LEU A N 1
ATOM 1042 C CA . LEU A 1 132 ? 5.319 -8.425 -8.157 1.00 78.19 132 LEU A CA 1
ATOM 1043 C C . LEU A 1 132 ? 4.767 -8.783 -9.540 1.00 78.19 132 LEU A C 1
ATOM 1045 O O . LEU A 1 132 ? 4.026 -7.991 -10.112 1.00 78.19 132 LEU A O 1
ATOM 1049 N N . ASN A 1 133 ? 5.078 -9.976 -10.060 1.00 80.81 133 ASN A N 1
ATOM 1050 C CA . ASN A 1 133 ? 4.564 -10.438 -11.350 1.00 80.81 133 ASN A CA 1
ATOM 1051 C C . ASN A 1 133 ? 3.059 -10.749 -11.326 1.00 80.81 133 ASN A C 1
ATOM 1053 O O . ASN A 1 133 ? 2.447 -10.836 -12.388 1.00 80.81 133 ASN A O 1
ATOM 1057 N N . GLU A 1 134 ? 2.449 -10.919 -10.148 1.00 77.94 134 GLU A N 1
ATOM 1058 C CA . GLU A 1 134 ? 1.002 -11.154 -10.020 1.00 77.94 134 GLU A CA 1
ATOM 1059 C C . GLU A 1 134 ? 0.191 -9.889 -10.316 1.00 77.94 134 GLU A C 1
ATOM 1061 O O . GLU A 1 134 ? -0.934 -9.978 -10.802 1.00 77.94 134 GLU A O 1
ATOM 1066 N N . GLY A 1 135 ? 0.795 -8.712 -10.113 1.00 68.69 135 GLY A N 1
ATOM 1067 C CA . GLY A 1 135 ? 0.203 -7.409 -10.426 1.00 68.69 135 GLY A CA 1
ATOM 1068 C C . GLY A 1 135 ? 0.062 -7.108 -11.921 1.00 68.69 135 GLY A C 1
ATOM 1069 O O . GLY A 1 135 ? -0.558 -6.110 -12.281 1.00 68.69 135 GLY A O 1
ATOM 1070 N N . GLY A 1 136 ? 0.602 -7.962 -12.796 1.00 68.62 136 GLY A N 1
ATOM 1071 C CA . GLY A 1 136 ? 0.299 -7.955 -14.225 1.00 68.62 136 GLY A CA 1
ATOM 1072 C C . GLY A 1 136 ? 1.514 -8.130 -15.138 1.00 68.62 136 GLY A C 1
ATOM 1073 O O . GLY A 1 136 ? 2.662 -8.137 -14.693 1.00 68.62 136 GLY A O 1
ATOM 1074 N N . PRO A 1 137 ? 1.282 -8.255 -16.457 1.00 60.34 137 PRO A N 1
ATOM 1075 C CA . PRO A 1 137 ? 2.346 -8.113 -17.436 1.00 60.34 137 PRO A CA 1
ATOM 1076 C C . PRO A 1 137 ? 2.771 -6.640 -17.518 1.00 60.34 137 PRO A C 1
ATOM 1078 O O . PRO A 1 137 ? 2.020 -5.785 -17.988 1.00 60.34 137 PRO A O 1
ATOM 1081 N N . PHE A 1 138 ? 3.996 -6.335 -17.091 1.00 81.19 138 PHE A N 1
ATOM 1082 C CA . PHE A 1 138 ? 4.566 -4.992 -17.206 1.00 81.19 138 PHE A CA 1
ATOM 1083 C C . PHE A 1 138 ? 5.174 -4.793 -18.595 1.00 81.19 138 PHE A C 1
ATOM 1085 O O . PHE A 1 138 ? 6.395 -4.847 -18.777 1.00 81.19 138 PHE A O 1
ATOM 1092 N N . GLU A 1 139 ? 4.312 -4.601 -19.594 1.00 89.25 139 GLU A N 1
ATOM 1093 C CA . GLU A 1 139 ? 4.747 -4.237 -20.940 1.00 89.25 139 GLU A CA 1
ATOM 1094 C C . GLU A 1 139 ? 5.250 -2.789 -20.949 1.00 89.25 139 GLU A C 1
ATOM 1096 O O . GLU A 1 139 ? 4.542 -1.834 -20.620 1.00 89.25 139 GLU A O 1
ATOM 1101 N N . VAL A 1 140 ? 6.507 -2.619 -21.338 1.00 90.62 140 VAL A N 1
ATOM 1102 C CA . VAL A 1 140 ? 7.180 -1.330 -21.426 1.00 90.62 140 VAL A CA 1
ATOM 1103 C C . VAL A 1 140 ? 7.487 -1.039 -22.881 1.00 90.62 140 VAL A C 1
ATOM 1105 O O . VAL A 1 140 ? 8.145 -1.818 -23.567 1.00 90.62 140 VAL A O 1
ATOM 1108 N N . THR A 1 141 ? 7.051 0.134 -23.332 1.00 93.31 141 THR A N 1
ATOM 1109 C CA . THR A 1 141 ? 7.361 0.662 -24.660 1.00 93.31 141 THR A CA 1
ATOM 1110 C C . THR A 1 141 ? 8.171 1.946 -24.532 1.00 93.31 141 THR A C 1
ATOM 1112 O O . THR A 1 141 ? 7.768 2.862 -23.807 1.00 93.31 141 THR A O 1
ATOM 1115 N N . LEU A 1 142 ? 9.300 2.006 -25.242 1.00 94.06 142 LEU A N 1
ATOM 1116 C CA . LEU A 1 142 ? 10.209 3.152 -25.294 1.00 94.06 142 LEU A CA 1
ATOM 1117 C C . LEU A 1 142 ? 10.482 3.552 -26.741 1.00 94.06 142 LEU A C 1
ATOM 1119 O O . LEU A 1 142 ? 10.826 2.714 -27.576 1.00 94.06 142 LEU A O 1
ATOM 1123 N N . GLN A 1 143 ? 10.397 4.844 -27.025 1.00 96.50 143 GLN A N 1
ATOM 1124 C CA . GLN A 1 143 ? 10.803 5.431 -28.294 1.00 96.50 143 GLN A CA 1
ATOM 1125 C C . GLN A 1 143 ? 12.323 5.382 -28.471 1.00 96.50 143 GLN A C 1
ATOM 1127 O O . GLN A 1 143 ? 13.086 5.170 -27.519 1.00 96.50 143 GLN A O 1
ATOM 1132 N N . GLY A 1 144 ? 12.778 5.572 -29.709 1.00 96.00 144 GLY A N 1
ATOM 1133 C CA . GLY A 1 144 ? 14.198 5.676 -30.031 1.00 96.00 144 GLY A CA 1
ATOM 1134 C C . GLY A 1 144 ? 14.901 6.717 -29.163 1.00 96.00 144 GLY A C 1
ATOM 1135 O O . GLY A 1 144 ? 14.423 7.840 -29.019 1.00 96.00 144 GLY A O 1
ATOM 1136 N N . LYS A 1 145 ? 16.042 6.348 -28.574 1.00 96.00 145 LYS A N 1
ATOM 1137 C CA . LYS A 1 145 ? 16.860 7.204 -27.691 1.00 96.00 145 LYS A CA 1
ATOM 1138 C C . LYS A 1 145 ? 16.156 7.722 -26.424 1.00 96.00 145 LYS A C 1
ATOM 1140 O O . LYS A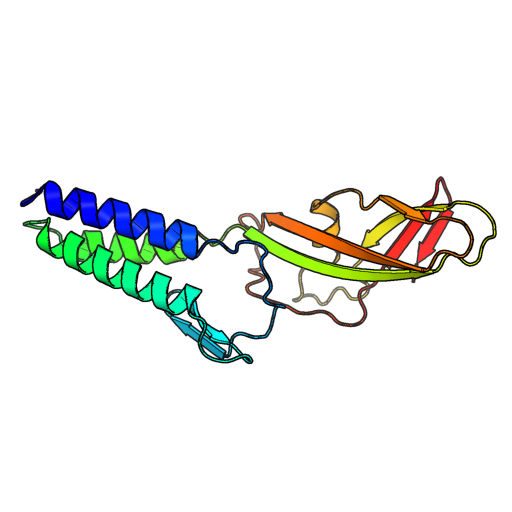 1 145 ? 16.751 8.522 -25.698 1.00 96.00 145 LYS A O 1
ATOM 1145 N N . GLU A 1 146 ? 14.941 7.266 -26.123 1.00 96.31 146 GLU A N 1
ATOM 1146 C CA . GLU A 1 146 ? 14.171 7.722 -24.964 1.00 96.31 146 GLU A CA 1
ATOM 1147 C C . GLU A 1 146 ? 14.806 7.261 -23.645 1.00 96.31 146 GLU A C 1
ATOM 1149 O O . GLU A 1 146 ? 15.325 6.148 -23.522 1.00 96.31 146 GLU A O 1
ATOM 1154 N N . ARG A 1 147 ? 14.720 8.117 -22.623 1.00 95.88 147 ARG A N 1
ATOM 1155 C CA . ARG A 1 147 ? 14.926 7.746 -21.223 1.00 95.88 147 ARG A CA 1
ATOM 1156 C C . ARG A 1 147 ? 13.614 7.954 -20.476 1.00 95.88 147 ARG A C 1
ATOM 1158 O O . ARG A 1 147 ? 13.099 9.067 -20.470 1.00 95.88 147 ARG A O 1
ATOM 1165 N N . LYS A 1 148 ? 13.113 6.908 -19.825 1.00 92.69 148 LYS A N 1
ATOM 1166 C CA . LYS A 1 148 ? 11.824 6.919 -19.128 1.00 92.69 148 LYS A CA 1
ATOM 1167 C C . LYS A 1 148 ? 11.919 6.134 -17.828 1.00 92.69 148 LYS A C 1
ATOM 1169 O O . LYS A 1 148 ? 12.493 5.048 -17.806 1.00 92.69 148 LYS A O 1
ATOM 1174 N N . THR A 1 149 ? 11.331 6.666 -16.763 1.00 91.44 149 THR A N 1
ATOM 1175 C CA . THR A 1 149 ? 11.122 5.921 -15.517 1.00 91.44 149 THR A CA 1
ATOM 1176 C C . THR A 1 149 ? 9.743 5.285 -15.559 1.00 91.44 149 THR A C 1
ATOM 1178 O O . THR A 1 149 ? 8.737 5.988 -15.653 1.00 91.44 149 THR A O 1
ATOM 1181 N N . VAL A 1 150 ? 9.696 3.957 -15.524 1.00 87.94 150 VAL A N 1
ATOM 1182 C CA . VAL A 1 150 ? 8.451 3.191 -15.453 1.00 87.94 150 VAL A CA 1
ATOM 1183 C C . VAL A 1 150 ? 8.104 2.983 -13.987 1.00 87.94 150 VAL A C 1
ATOM 1185 O O . VAL A 1 150 ? 8.931 2.492 -13.222 1.00 87.94 150 VAL A O 1
ATOM 1188 N N . LYS A 1 151 ? 6.887 3.371 -13.604 1.00 85.75 151 LYS A N 1
ATOM 1189 C CA . LYS A 1 151 ? 6.343 3.131 -12.268 1.00 85.75 151 LYS A CA 1
ATOM 1190 C C . LYS A 1 151 ? 5.515 1.854 -12.312 1.00 85.75 151 LYS A C 1
ATOM 1192 O O . LYS A 1 151 ? 4.545 1.784 -13.060 1.00 85.75 151 LYS A O 1
ATOM 1197 N N . VAL A 1 152 ? 5.943 0.857 -11.554 1.00 79.69 152 VAL A N 1
ATOM 1198 C CA . VAL A 1 152 ? 5.230 -0.402 -11.348 1.00 79.69 152 VAL A CA 1
ATOM 1199 C C . VAL A 1 152 ? 4.519 -0.307 -10.008 1.00 79.69 152 VAL A C 1
ATOM 1201 O O . VAL A 1 152 ? 5.170 -0.093 -8.986 1.00 79.69 152 VAL A O 1
ATOM 1204 N N . GLU A 1 153 ? 3.197 -0.441 -10.028 1.00 79.25 153 GLU A N 1
ATOM 1205 C CA . GLU A 1 153 ? 2.339 -0.449 -8.844 1.00 79.25 153 GLU A CA 1
ATOM 1206 C C . GLU A 1 153 ? 1.454 -1.692 -8.899 1.00 79.25 153 GLU A C 1
ATOM 1208 O O . GLU A 1 153 ? 0.843 -1.961 -9.933 1.00 79.25 153 GLU A O 1
ATOM 1213 N N . ALA A 1 154 ? 1.427 -2.467 -7.818 1.00 75.69 154 ALA A N 1
ATOM 1214 C CA . ALA A 1 154 ? 0.677 -3.714 -7.737 1.00 75.69 154 ALA A CA 1
ATOM 1215 C C . ALA A 1 154 ? 0.032 -3.871 -6.358 1.00 75.69 154 ALA A C 1
ATOM 1217 O O . ALA A 1 154 ? 0.692 -3.663 -5.340 1.00 75.69 154 ALA A O 1
ATOM 1218 N N . GLU A 1 155 ? -1.234 -4.282 -6.339 1.00 75.44 155 GLU A N 1
ATOM 1219 C CA . GLU A 1 155 ? -1.904 -4.795 -5.144 1.00 75.44 155 GLU A CA 1
ATOM 1220 C C . GLU A 1 155 ? -1.855 -6.321 -5.179 1.00 75.44 155 GLU A C 1
ATOM 1222 O O . GLU A 1 155 ? -2.242 -6.944 -6.168 1.00 75.44 155 GLU A O 1
ATOM 1227 N N . ILE A 1 156 ? -1.334 -6.918 -4.113 1.00 75.12 156 ILE A N 1
ATOM 1228 C CA . ILE A 1 156 ? -1.015 -8.341 -4.044 1.00 75.12 156 ILE A CA 1
ATOM 1229 C C . ILE A 1 156 ? -1.803 -8.953 -2.892 1.00 75.12 156 ILE A C 1
ATOM 1231 O O . ILE A 1 156 ? -1.672 -8.513 -1.747 1.00 75.12 156 ILE A O 1
ATOM 1235 N N . ASP A 1 157 ? -2.600 -9.979 -3.194 1.00 74.44 157 ASP A N 1
ATOM 1236 C CA . ASP A 1 157 ? -3.317 -10.754 -2.183 1.00 74.44 157 ASP A CA 1
ATOM 1237 C C . ASP A 1 157 ? -2.377 -11.782 -1.532 1.00 74.44 157 ASP A C 1
ATOM 1239 O O . ASP A 1 157 ? -1.919 -12.745 -2.154 1.00 74.44 157 ASP A O 1
ATOM 1243 N N . VAL A 1 158 ? -2.083 -11.569 -0.252 1.00 72.62 158 VAL A N 1
ATOM 1244 C CA . VAL A 1 158 ? -1.236 -12.440 0.572 1.00 72.62 158 VAL A CA 1
ATOM 1245 C C . VAL A 1 158 ? -2.033 -13.229 1.614 1.00 72.62 158 VAL A C 1
ATOM 1247 O O . VAL A 1 158 ? -1.439 -13.973 2.394 1.00 72.62 158 VAL A O 1
ATOM 1250 N N . SER A 1 159 ? -3.368 -13.133 1.618 1.00 68.81 159 SER A N 1
ATOM 1251 C CA . SER A 1 159 ? -4.244 -13.740 2.635 1.00 68.81 159 SER A CA 1
ATOM 1252 C C . SER A 1 159 ? -4.112 -15.265 2.753 1.00 68.81 159 SER A C 1
ATOM 1254 O O . SER A 1 159 ? -4.326 -15.825 3.827 1.00 68.81 159 SER A O 1
ATOM 1256 N N . GLY A 1 160 ? -3.732 -15.940 1.665 1.00 65.19 160 GLY A N 1
ATOM 1257 C CA . GLY A 1 160 ? -3.536 -17.391 1.606 1.00 65.19 160 GLY A CA 1
ATOM 1258 C C . GLY A 1 160 ? -2.100 -17.876 1.840 1.00 65.19 160 GLY A C 1
ATOM 1259 O O . GLY A 1 160 ? -1.843 -19.068 1.666 1.00 65.19 160 GLY A O 1
ATOM 1260 N N . ARG A 1 161 ? -1.144 -16.996 2.174 1.00 63.81 161 ARG A N 1
ATOM 1261 C CA . ARG A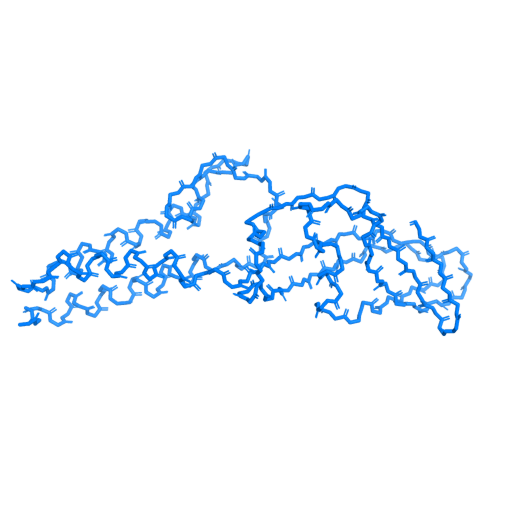 1 161 ? 0.286 -17.349 2.250 1.00 63.81 161 ARG A CA 1
ATOM 1262 C C . ARG A 1 161 ? 0.756 -17.593 3.685 1.00 63.81 161 ARG A C 1
ATOM 1264 O O . ARG A 1 161 ? 0.393 -16.871 4.605 1.00 63.81 161 ARG A O 1
ATOM 1271 N N . ALA A 1 162 ? 1.594 -18.620 3.863 1.00 50.88 162 ALA A N 1
ATOM 1272 C CA . ALA A 1 162 ? 2.084 -19.068 5.174 1.00 50.88 162 ALA A CA 1
ATOM 1273 C C . ALA A 1 162 ? 3.066 -18.087 5.846 1.00 50.88 162 ALA A C 1
ATOM 1275 O O . ALA A 1 162 ? 3.200 -18.090 7.068 1.00 50.88 162 ALA A O 1
ATOM 1276 N N . SER A 1 163 ? 3.743 -17.245 5.061 1.00 53.94 163 SER A N 1
ATOM 1277 C CA . SER A 1 163 ? 4.664 -16.216 5.542 1.00 53.94 163 SER A CA 1
ATOM 1278 C C . SER A 1 163 ? 4.005 -14.841 5.448 1.00 53.94 163 SER A C 1
ATOM 1280 O O . SER A 1 163 ? 3.788 -14.323 4.351 1.00 53.94 163 SER A O 1
ATOM 1282 N N . PHE A 1 164 ? 3.703 -14.242 6.599 1.00 49.72 164 PHE A N 1
ATOM 1283 C CA . PHE A 1 164 ? 3.228 -12.864 6.678 1.00 49.72 164 PHE A CA 1
ATOM 1284 C C . PHE A 1 164 ? 4.356 -11.909 6.273 1.00 49.72 164 PHE A C 1
ATOM 1286 O O . PHE A 1 164 ? 5.261 -11.641 7.062 1.00 49.72 164 PHE A O 1
ATOM 1293 N N . VAL A 1 165 ? 4.302 -11.369 5.054 1.00 52.34 165 VAL A N 1
ATOM 1294 C CA . VAL A 1 165 ? 5.111 -10.201 4.688 1.00 52.34 165 VAL A CA 1
ATOM 1295 C C . VAL A 1 165 ? 4.390 -8.976 5.248 1.00 52.34 165 VAL A C 1
ATOM 1297 O O . VAL A 1 165 ? 3.473 -8.452 4.626 1.00 52.34 165 VAL A O 1
ATOM 1300 N N . SER A 1 166 ? 4.748 -8.561 6.466 1.00 47.28 166 SER A N 1
ATOM 1301 C CA . SER A 1 166 ? 4.149 -7.376 7.102 1.00 47.28 166 SER A CA 1
ATOM 1302 C C . SER A 1 166 ? 4.689 -6.070 6.516 1.00 47.28 166 SER A C 1
ATOM 1304 O O . SER A 1 166 ? 3.976 -5.075 6.466 1.00 47.28 166 SER A O 1
ATOM 1306 N N . SER A 1 167 ? 5.953 -6.074 6.082 1.00 53.66 167 SER A N 1
ATOM 1307 C CA . SER A 1 167 ? 6.632 -4.984 5.376 1.00 53.66 167 SER A CA 1
ATOM 1308 C C . SER A 1 167 ? 8.015 -5.454 4.909 1.00 53.66 167 SER A C 1
ATOM 1310 O O . SER A 1 167 ? 8.603 -6.355 5.507 1.00 53.66 167 SER A O 1
ATOM 1312 N N . GLY A 1 168 ? 8.549 -4.843 3.851 1.00 56.00 168 GLY A N 1
ATOM 1313 C CA . GLY A 1 168 ? 9.893 -5.129 3.352 1.00 56.00 168 GLY A CA 1
ATOM 1314 C C . GLY A 1 168 ? 10.317 -4.131 2.278 1.00 56.00 168 GLY A C 1
ATOM 1315 O O . GLY A 1 168 ? 9.482 -3.576 1.567 1.00 56.00 168 GLY A O 1
ATOM 1316 N N . GLY A 1 169 ? 11.620 -3.877 2.174 1.00 56.69 169 GLY A N 1
ATOM 1317 C CA . GLY A 1 169 ? 12.208 -3.037 1.134 1.00 56.69 169 GLY A CA 1
ATOM 1318 C C . GLY A 1 169 ? 13.428 -3.734 0.552 1.00 56.69 169 GLY A C 1
ATOM 1319 O O . GLY A 1 169 ? 14.319 -4.135 1.297 1.00 56.69 169 GLY A O 1
ATOM 1320 N N . ALA A 1 170 ? 13.466 -3.888 -0.770 1.00 63.47 170 ALA A N 1
ATOM 1321 C CA . ALA A 1 170 ? 14.570 -4.538 -1.464 1.00 63.47 170 ALA A CA 1
ATOM 1322 C C . ALA A 1 170 ? 15.328 -3.527 -2.330 1.00 63.47 170 ALA A C 1
ATOM 1324 O O . ALA A 1 170 ? 14.741 -2.822 -3.152 1.00 63.47 170 ALA A O 1
ATOM 1325 N N . TRP A 1 171 ? 16.649 -3.494 -2.169 1.00 60.38 171 TRP A N 1
ATOM 1326 C CA . TRP A 1 171 ? 17.565 -2.785 -3.060 1.00 60.38 171 TRP A CA 1
ATOM 1327 C C . TRP A 1 171 ? 18.269 -3.806 -3.951 1.00 60.38 171 TRP A C 1
ATOM 1329 O O . TRP A 1 171 ? 18.655 -4.872 -3.479 1.00 60.38 171 TRP A O 1
ATOM 1339 N N . GLY A 1 172 ? 18.448 -3.492 -5.236 1.00 64.38 172 GLY A N 1
ATOM 1340 C CA . GLY A 1 172 ? 19.027 -4.449 -6.185 1.00 64.38 172 GLY A CA 1
ATOM 1341 C C . GLY A 1 172 ? 18.063 -5.586 -6.533 1.00 64.38 172 GLY A C 1
ATOM 1342 O O . GLY A 1 172 ? 18.417 -6.759 -6.438 1.00 64.38 172 GLY A O 1
ATOM 1343 N N . VAL A 1 173 ? 16.834 -5.231 -6.923 1.00 76.62 173 VAL A N 1
ATOM 1344 C CA . VAL A 1 173 ? 15.848 -6.196 -7.424 1.00 76.62 173 VAL A CA 1
ATOM 1345 C C . VAL A 1 173 ? 16.365 -6.871 -8.692 1.00 76.62 173 VAL A C 1
ATOM 1347 O O . VAL A 1 173 ? 16.920 -6.209 -9.572 1.00 76.62 173 VAL A O 1
ATOM 1350 N N . ASN A 1 174 ? 16.184 -8.188 -8.797 1.00 84.69 174 ASN A N 1
ATOM 1351 C CA . ASN A 1 174 ? 16.591 -8.903 -9.999 1.00 84.69 174 ASN A CA 1
ATOM 1352 C C . ASN A 1 174 ? 15.451 -8.880 -11.018 1.00 84.69 174 ASN A C 1
ATOM 1354 O O . ASN A 1 174 ? 14.318 -9.275 -10.729 1.00 84.69 174 ASN A O 1
ATOM 1358 N N . LEU A 1 175 ? 15.777 -8.408 -12.217 1.00 87.00 175 LEU A N 1
ATOM 1359 C CA . LEU A 1 175 ? 14.827 -8.189 -13.300 1.00 87.00 175 LEU A CA 1
ATOM 1360 C C . LEU A 1 175 ? 15.224 -9.033 -14.498 1.00 87.00 175 LEU A C 1
ATOM 1362 O O . LEU A 1 175 ? 16.405 -9.162 -14.828 1.00 87.00 175 LEU A O 1
ATOM 1366 N N . GLN A 1 176 ? 14.239 -9.562 -15.204 1.00 88.94 176 GLN A N 1
ATOM 1367 C CA . GLN A 1 176 ? 14.441 -10.121 -16.526 1.00 88.94 176 GLN A CA 1
ATOM 1368 C C . GLN A 1 176 ? 13.538 -9.422 -17.534 1.00 88.94 176 GLN A C 1
ATOM 1370 O O . GLN A 1 176 ? 12.368 -9.151 -17.280 1.00 88.94 176 GLN A O 1
ATOM 1375 N N . ILE A 1 177 ? 14.115 -9.118 -18.691 1.00 90.31 177 ILE A N 1
ATOM 1376 C CA . ILE A 1 177 ? 13.429 -8.503 -19.816 1.00 90.31 177 ILE A CA 1
ATOM 1377 C C . ILE A 1 177 ? 13.161 -9.585 -20.859 1.00 90.31 177 ILE A C 1
ATOM 1379 O O . ILE A 1 177 ? 14.096 -10.273 -21.285 1.00 90.31 177 ILE A O 1
ATOM 1383 N N . LYS A 1 178 ? 11.908 -9.712 -21.301 1.00 89.81 178 LYS A N 1
ATOM 1384 C CA . LYS A 1 178 ? 11.498 -10.606 -22.393 1.00 89.81 178 LYS A CA 1
ATOM 1385 C C . LYS A 1 178 ? 10.994 -9.809 -23.596 1.00 89.81 178 LYS A C 1
ATOM 1387 O O . LYS A 1 178 ? 10.187 -8.898 -23.452 1.00 89.81 178 LYS A O 1
ATOM 1392 N N . SER A 1 179 ? 11.449 -10.168 -24.794 1.00 88.19 179 SER A N 1
ATOM 1393 C CA . SER A 1 179 ? 10.951 -9.622 -26.063 1.00 88.19 179 SER A CA 1
ATOM 1394 C C . SER A 1 179 ? 10.914 -10.741 -27.106 1.00 88.19 179 SER A C 1
ATOM 1396 O O . SER A 1 179 ? 11.958 -11.244 -27.538 1.00 88.19 179 SER A O 1
ATOM 1398 N N . GLY A 1 180 ? 9.708 -11.201 -27.452 1.00 84.56 180 GLY A N 1
ATOM 1399 C CA . GLY A 1 180 ? 9.514 -12.433 -28.221 1.00 84.56 180 GLY A CA 1
ATOM 1400 C C . GLY A 1 180 ? 10.199 -13.630 -27.546 1.00 84.56 180 GLY A C 1
ATOM 1401 O O . GLY A 1 180 ? 9.987 -13.886 -26.365 1.00 84.56 180 GLY A O 1
ATOM 1402 N N . ASN A 1 181 ? 11.080 -14.319 -28.279 1.00 86.81 181 ASN A N 1
ATOM 1403 C CA . ASN A 1 181 ? 11.844 -15.470 -27.770 1.00 86.81 181 ASN A CA 1
ATOM 1404 C C . ASN A 1 181 ? 13.156 -15.087 -27.060 1.00 86.81 181 ASN A C 1
ATOM 1406 O O . ASN A 1 181 ? 13.914 -15.966 -26.648 1.00 86.81 181 ASN A O 1
ATOM 1410 N N . LYS A 1 182 ? 13.478 -13.792 -26.961 1.00 87.31 182 LYS A N 1
ATOM 1411 C CA . LYS A 1 182 ? 14.715 -13.322 -26.329 1.00 87.31 182 LYS A CA 1
ATOM 1412 C C . LYS A 1 182 ? 14.452 -12.973 -24.872 1.00 87.31 182 LYS A C 1
ATOM 1414 O O . LYS A 1 182 ? 13.503 -12.256 -24.564 1.00 87.31 182 LYS A O 1
ATOM 1419 N N . LEU A 1 183 ? 15.342 -13.438 -24.000 1.00 90.50 183 LEU A N 1
ATOM 1420 C CA . LEU A 1 183 ? 15.331 -13.155 -22.571 1.00 90.50 183 LEU A CA 1
ATOM 1421 C C . LEU A 1 183 ? 16.692 -12.608 -22.151 1.00 90.50 183 LEU A C 1
ATOM 1423 O O . LEU A 1 183 ? 17.729 -13.158 -22.525 1.00 90.50 183 LEU A O 1
ATOM 1427 N N . ARG A 1 184 ? 16.693 -11.544 -21.350 1.00 88.81 184 ARG A N 1
ATOM 1428 C CA . ARG A 1 184 ? 17.898 -10.990 -20.731 1.00 88.81 184 ARG A CA 1
ATOM 1429 C C . ARG A 1 184 ? 17.666 -10.775 -19.244 1.00 88.81 184 ARG A C 1
ATOM 1431 O O . ARG A 1 184 ? 16.773 -10.024 -18.876 1.00 88.81 184 ARG A O 1
ATOM 1438 N N . LYS A 1 185 ? 18.505 -11.387 -18.410 1.00 88.19 185 LYS A N 1
ATOM 1439 C CA . LYS A 1 185 ? 18.582 -11.086 -16.976 1.00 88.19 185 LYS A CA 1
ATOM 1440 C C . LYS A 1 185 ? 19.464 -9.855 -16.762 1.00 88.19 185 LYS A C 1
ATOM 1442 O O . LYS A 1 185 ? 20.479 -9.713 -17.453 1.00 88.19 185 LYS A O 1
ATOM 1447 N N . LEU A 1 186 ? 19.042 -8.974 -15.864 1.00 82.50 186 LEU A N 1
ATOM 1448 C CA . LEU A 1 186 ? 19.778 -7.799 -15.402 1.00 82.50 186 LEU A CA 1
ATOM 1449 C C . LEU A 1 186 ? 20.343 -8.043 -14.003 1.00 82.50 186 LEU A C 1
ATOM 1451 O O . LEU A 1 186 ? 19.733 -8.849 -13.257 1.00 82.50 186 LEU A O 1
#

Nearest PDB structures (foldseek):
  5aoo-assembly1_A  TM=5.561E-01  e=7.871E-01  Kobuvirus aichi
  5gka-assembly1_A  TM=4.507E-01  e=1.184E+00  Aichi virus A846/88
  5lvc-assembly1_a  TM=4.421E-01  e=1.681E+00  Kobuvirus aichi
  6s6l-assembly1_A  TM=3.218E-01  e=4.275E+00  Murine norovirus 1
  7k6v-assembly1_LC  TM=2.504E-01  e=8.123E+00  Norovirus Hu/Houston/TCH186/2002/US

pLDDT: mean 77.69, std 14.17, range [45.97, 96.5]

Mean predicted aligned error: 11.55 Å

Foldseek 3Di:
DWPAPVLLVLLVVLLVVLLVLLAPDVPDDDFPQAPDDDLSQGQAGVVGGPPSSVSSVVSNVSSLVSQLVGDDPCSVVVSVVSSVCSNPVRQWKDKDKDKAKDWAQAQAKDKKWKAFFDPDDDVQDPGDGNQLCVQDTRIDIDHGGDIDIDMRIGIGTCVPPPDRCVTDDDDPTWMWIDDPPDIDTD